Protein AF-0000000077735081 (afdb_homodimer)

Nearest PDB structures (foldseek):
  1xhd-assembly1_A  TM=9.750E-01  e=2.284E-16  Bacillus cereus ATCC 14579
  9jyw-assembly2_F  TM=9.713E-01  e=2.284E-16  Aeribacillus pallidus
  3vnp-assembly1_C  TM=9.775E-01  e=1.770E-15  Geobacillus kaustophilus HTA426
  7zw9-assembly1_A-3  TM=9.750E-01  e=2.183E-15  Burkholderia pseudomallei
  8gpm-assembly1_A  TM=9.615E-01  e=4.618E-13  Acinetobacter baumannii

InterPro domains:
  IPR001451 Hexapeptide repeat [PF00132] (91-123)
  IPR011004 Trimeric LpxA-like superfamily [SSF51161] (6-164)
  IPR047324 Gamma carbonic anhydrase-like [cd04645] (13-165)
  IPR050484 Transferase Hexapeptide/Carbonic Anhydrase [PTHR13061] (4-171)

Foldseek 3Di:
DDAWEEEPNFTEAEDPQEAEENQEYAYGQEYAEHLEYHYHLEYAYCHQHHEYYYYLEYAYHNEYHDEDNPAYEYEYYLEYEAANEYDHERYAEYLEYEAHLEYEDHHEAHYAQEYEYHNEYDDHNHYHYHQFYWYDDPIDTDDGHDPVSSVVSNVVSVVVSVVSSVCVVPPD/DDAWEEAPNFTEAEDPQEAEEHQEYAYGQEYEEALEYHYHLEYHYCHQHHEYYYYLEYAYHNEYHDEDNVAYEYEYYLEYEEANEYDHERYAEHLEYEAHLEYEDHHEAHYAQEYEYHNEYDDHNHYHYHQFYWYDDPIDTDDGHDPVSSVVSNVVSVVVSVVSSVCRVVPD

Solvent-accessible surface area (backbone atoms only — not comparable to full-atom values): 14920 Å² total; per-residue (Å²): 106,34,44,75,37,65,42,96,90,25,54,57,46,65,38,88,63,39,26,50,27,60,60,12,38,38,29,4,35,30,37,37,28,53,40,12,32,38,26,49,41,13,35,40,41,16,73,67,21,49,31,40,37,28,34,27,19,38,39,29,41,43,17,39,39,42,48,43,80,85,39,48,27,41,35,32,33,26,18,37,38,24,43,47,16,38,41,25,33,33,33,36,29,34,35,18,37,38,22,38,45,15,37,37,31,50,57,14,35,39,29,35,37,24,37,38,32,60,55,12,29,42,54,65,60,41,74,43,62,60,30,28,32,29,42,38,80,71,45,42,82,73,49,69,58,50,71,68,56,51,51,49,40,44,52,51,21,53,52,52,30,50,53,37,50,54,46,36,68,71,74,93,105,30,46,76,37,70,42,96,94,27,54,56,45,64,37,88,64,39,26,52,27,57,60,12,39,39,29,6,35,28,37,38,27,54,41,13,34,37,25,48,42,12,38,39,43,16,76,68,22,48,33,40,38,29,36,27,19,39,38,29,42,43,17,40,37,44,49,38,79,85,38,47,25,42,35,34,34,26,18,37,38,23,43,46,15,38,41,26,32,32,35,35,28,33,35,18,38,38,22,40,46,14,37,36,30,49,56,15,34,39,28,35,38,24,38,37,32,58,57,13,30,43,54,65,59,42,73,43,61,62,32,28,33,30,43,37,79,71,46,42,81,74,49,71,58,50,71,69,55,48,52,48,39,43,54,50,20,51,52,51,29,51,50,35,50,52,47,37,71,68,75,102

Structure (mmCIF, N/CA/C/O backbone):
data_AF-0000000077735081-model_v1
#
loop_
_entity.id
_entity.type
_entity.pdbx_description
1 polymer 'Gamma carbonic anhydrase family protein'
#
loop_
_atom_site.group_PDB
_atom_site.id
_atom_site.type_symbol
_atom_site.label_atom_id
_atom_site.label_alt_id
_atom_site.label_comp_id
_atom_site.label_asym_id
_atom_site.label_entity_id
_atom_site.label_seq_id
_atom_site.pdbx_PDB_ins_code
_atom_site.Cartn_x
_atom_site.Cartn_y
_atom_site.Cartn_z
_atom_site.occupancy
_atom_site.B_iso_or_equiv
_atom_site.auth_seq_id
_atom_site.auth_comp_id
_atom_site.auth_asym_id
_atom_site.auth_atom_id
_atom_site.pdbx_PDB_model_num
ATOM 1 N N . MET A 1 1 ? 21.156 -3.088 4.645 1 78.44 1 MET A N 1
ATOM 2 C CA . MET A 1 1 ? 20.656 -1.729 4.473 1 78.44 1 MET A CA 1
ATOM 3 C C . MET A 1 1 ? 19.406 -1.722 3.604 1 78.44 1 MET A C 1
ATOM 5 O O . MET A 1 1 ? 19.219 -2.598 2.754 1 78.44 1 MET A O 1
ATOM 9 N N . GLY A 1 2 ? 18.469 -0.74 3.965 1 89.62 2 GLY A N 1
ATOM 10 C CA . GLY A 1 2 ? 17.234 -0.658 3.189 1 89.62 2 GLY A CA 1
ATOM 11 C C . GLY A 1 2 ? 17.469 -0.312 1.731 1 89.62 2 GLY A C 1
ATOM 12 O O . GLY A 1 2 ? 18.562 0.15 1.365 1 89.62 2 GLY A O 1
ATOM 13 N N . LEU A 1 3 ? 16.562 -0.646 0.891 1 92.19 3 LEU A N 1
ATOM 14 C CA . LEU A 1 3 ? 16.688 -0.393 -0.541 1 92.19 3 LEU A CA 1
ATOM 15 C C . LEU A 1 3 ? 16.406 1.073 -0.858 1 92.19 3 LEU A C 1
ATOM 17 O O . LEU A 1 3 ? 15.32 1.577 -0.591 1 92.19 3 LEU A O 1
ATOM 21 N N . MET A 1 4 ? 17.422 1.794 -1.301 1 95.56 4 MET A N 1
ATOM 22 C CA . MET A 1 4 ? 17.266 3.129 -1.875 1 95.56 4 MET A CA 1
ATOM 23 C C . MET A 1 4 ? 17.375 3.08 -3.396 1 95.56 4 MET A C 1
ATOM 25 O O . MET A 1 4 ? 18.453 2.828 -3.941 1 95.56 4 MET A O 1
ATOM 29 N N . ILE A 1 5 ? 16.297 3.344 -4.109 1 95.38 5 ILE A N 1
ATOM 30 C CA . ILE A 1 5 ? 16.203 3.084 -5.543 1 95.38 5 ILE A CA 1
ATOM 31 C C . ILE A 1 5 ? 16.078 4.402 -6.301 1 95.38 5 ILE A C 1
ATOM 33 O O . ILE A 1 5 ? 15.133 5.164 -6.086 1 95.38 5 ILE A O 1
ATOM 37 N N . PRO A 1 6 ? 17.047 4.621 -7.195 1 95.44 6 PRO A N 1
ATOM 38 C CA . PRO A 1 6 ? 16.844 5.758 -8.094 1 95.44 6 PRO A CA 1
ATOM 39 C C . PRO A 1 6 ? 15.742 5.512 -9.117 1 95.44 6 PRO A C 1
ATOM 41 O O . PRO A 1 6 ? 15.516 4.367 -9.523 1 95.44 6 PRO A O 1
ATOM 44 N N . TYR A 1 7 ? 15.023 6.598 -9.492 1 95 7 TYR A N 1
ATOM 45 C CA . TYR A 1 7 ? 13.992 6.512 -10.523 1 95 7 TYR A CA 1
ATOM 46 C C . TYR A 1 7 ? 13.953 7.789 -11.359 1 95 7 TYR A C 1
ATOM 48 O O . TYR A 1 7 ? 13.797 8.883 -10.812 1 95 7 TYR A O 1
ATOM 56 N N . LYS A 1 8 ? 14.148 7.551 -12.695 1 94.06 8 LYS A N 1
ATOM 57 C CA . LYS A 1 8 ? 14.109 8.633 -13.68 1 94.06 8 LYS A CA 1
ATOM 58 C C . LYS A 1 8 ? 14.992 9.797 -13.25 1 94.06 8 LYS A C 1
ATOM 60 O O . LYS A 1 8 ? 14.562 10.953 -13.258 1 94.06 8 LYS A O 1
ATOM 65 N N . GLY A 1 9 ? 16.156 9.5 -12.836 1 94.12 9 GLY A N 1
ATOM 66 C CA . GLY A 1 9 ? 17.203 10.469 -12.562 1 94.12 9 GLY A CA 1
ATOM 67 C C . GLY A 1 9 ? 17.109 11.062 -11.172 1 94.12 9 GLY A C 1
ATOM 68 O O . GLY A 1 9 ? 17.922 11.914 -10.805 1 94.12 9 GLY A O 1
ATOM 69 N N . LYS A 1 10 ? 16.141 10.625 -10.453 1 95.94 10 LYS A N 1
ATOM 70 C CA . LYS A 1 10 ? 15.992 11.109 -9.086 1 95.94 10 LYS A CA 1
ATOM 71 C C . LYS A 1 10 ? 16.375 10.031 -8.078 1 95.94 10 LYS A C 1
ATOM 73 O O . LYS A 1 10 ? 16.062 8.859 -8.266 1 95.94 10 LYS A O 1
ATOM 78 N N . ARG A 1 11 ? 17.047 10.562 -6.992 1 96.75 11 ARG A N 1
ATOM 79 C CA . ARG A 1 11 ? 17.438 9.648 -5.922 1 96.75 11 ARG A CA 1
ATOM 80 C C . ARG A 1 11 ? 17 10.18 -4.562 1 96.75 11 ARG A C 1
ATOM 82 O O . ARG A 1 11 ? 17.062 11.391 -4.309 1 96.75 11 ARG A O 1
ATOM 89 N N . PRO A 1 12 ? 16.641 9.266 -3.656 1 98.31 12 PRO A N 1
ATOM 90 C CA . PRO A 1 12 ? 16.266 9.719 -2.316 1 98.31 12 PRO A CA 1
ATOM 91 C C . PRO A 1 12 ? 17.359 10.508 -1.622 1 98.31 12 PRO A C 1
ATOM 93 O O . PRO A 1 12 ? 18.547 10.164 -1.747 1 98.31 12 PRO A O 1
ATOM 96 N N . LYS A 1 13 ? 17 11.633 -0.994 1 98.69 13 LYS A N 1
ATOM 97 C CA . LYS A 1 13 ? 17.859 12.438 -0.146 1 98.69 13 LYS A CA 1
ATOM 98 C C . LYS A 1 13 ? 17.547 12.219 1.331 1 98.69 13 LYS A C 1
ATOM 100 O O . LYS A 1 13 ? 16.547 12.719 1.838 1 98.69 13 LYS A O 1
ATOM 105 N N . VAL A 1 14 ? 18.453 11.547 2.004 1 98.31 14 VAL A N 1
ATOM 106 C CA . VAL A 1 14 ? 18.172 11.07 3.352 1 98.31 14 VAL A CA 1
ATOM 107 C C . VAL A 1 14 ? 19.266 11.531 4.309 1 98.31 14 VAL A C 1
ATOM 109 O O . VAL A 1 14 ? 20.453 11.336 4.043 1 98.31 14 VAL A O 1
ATOM 112 N N . ASP A 1 15 ? 18.812 12.188 5.395 1 98.69 15 ASP A N 1
ATOM 113 C CA . ASP A 1 15 ? 19.797 12.562 6.406 1 98.69 15 ASP A CA 1
ATOM 114 C C . ASP A 1 15 ? 20.578 11.344 6.895 1 98.69 15 ASP A C 1
ATOM 116 O O . ASP A 1 15 ? 20 10.266 7.086 1 98.69 15 ASP A O 1
ATOM 120 N N . PRO A 1 16 ? 21.844 11.438 7.203 1 97.38 16 PRO A N 1
ATOM 121 C CA . PRO A 1 16 ? 22.672 10.305 7.617 1 97.38 16 PRO A CA 1
ATOM 122 C C . PRO A 1 16 ? 22.172 9.641 8.891 1 97.38 16 PRO A C 1
ATOM 124 O O . PRO A 1 16 ? 22.453 8.469 9.141 1 97.38 16 PRO A O 1
ATOM 127 N N . SER A 1 17 ? 21.391 10.273 9.656 1 97.94 17 SER A N 1
ATOM 128 C CA . SER A 1 17 ? 20.922 9.734 10.922 1 97.94 17 SER A CA 1
ATOM 129 C C . SER A 1 17 ? 19.734 8.797 10.719 1 97.94 17 SER A C 1
ATOM 131 O O . SER A 1 17 ? 19.344 8.07 11.633 1 97.94 17 SER A O 1
ATOM 133 N N . VAL A 1 18 ? 19.141 8.812 9.617 1 98.5 18 VAL A N 1
ATOM 134 C CA . VAL A 1 18 ? 17.891 8.102 9.375 1 98.5 18 VAL A CA 1
ATOM 135 C C . VAL A 1 18 ? 18.156 6.594 9.367 1 98.5 18 VAL A C 1
ATOM 137 O O . VAL A 1 18 ? 19.109 6.125 8.742 1 98.5 18 VAL A O 1
ATOM 140 N N . PHE A 1 19 ? 17.266 5.871 10.094 1 98.56 19 PHE A N 1
ATOM 141 C CA . PHE A 1 19 ? 17.266 4.414 10.047 1 98.56 19 PHE A CA 1
ATOM 142 C C . PHE A 1 19 ? 16.344 3.904 8.953 1 98.56 19 PHE A C 1
ATOM 144 O O . PHE A 1 19 ? 15.148 4.199 8.953 1 98.56 19 PHE A O 1
ATOM 151 N N . ILE A 1 20 ? 16.906 3.24 8.008 1 98.31 20 ILE A N 1
ATOM 152 C CA . ILE A 1 20 ? 16.141 2.521 6.996 1 98.31 20 ILE A CA 1
ATOM 153 C C . ILE A 1 20 ? 16.359 1.02 7.145 1 98.31 20 ILE A C 1
ATOM 155 O O . ILE A 1 20 ? 17.453 0.518 6.863 1 98.31 20 ILE A O 1
ATOM 159 N N . ALA A 1 21 ? 15.359 0.333 7.504 1 97.88 21 ALA A N 1
ATOM 160 C CA . ALA A 1 21 ? 15.461 -1.089 7.824 1 97.88 21 ALA A CA 1
ATOM 161 C C . ALA A 1 21 ? 15.805 -1.905 6.578 1 97.88 21 ALA A C 1
ATOM 163 O O . ALA A 1 21 ? 15.469 -1.508 5.457 1 97.88 21 ALA A O 1
ATOM 164 N N . PRO A 1 22 ? 16.391 -3.068 6.715 1 95.31 22 PRO A N 1
ATOM 165 C CA . PRO A 1 22 ? 16.906 -3.867 5.598 1 95.31 22 PRO A CA 1
ATOM 166 C C . PRO A 1 22 ? 15.82 -4.223 4.582 1 95.31 22 PRO A C 1
ATOM 168 O O . PRO A 1 22 ? 16.109 -4.383 3.395 1 95.31 22 PRO A O 1
ATOM 171 N N . THR A 1 23 ? 14.578 -4.387 4.918 1 95.69 23 THR A N 1
ATOM 172 C CA . THR A 1 23 ? 13.539 -4.82 3.986 1 95.69 23 THR A CA 1
ATOM 173 C C . THR A 1 23 ? 12.672 -3.641 3.555 1 95.69 23 THR A C 1
ATOM 175 O O . THR A 1 23 ? 11.672 -3.82 2.859 1 95.69 23 THR A O 1
ATOM 178 N N . ALA A 1 24 ? 13.062 -2.447 3.949 1 98.12 24 ALA A N 1
ATOM 179 C CA . ALA A 1 24 ? 12.336 -1.251 3.531 1 98.12 24 ALA A CA 1
ATOM 180 C C . ALA A 1 24 ? 12.781 -0.796 2.145 1 98.12 24 ALA A C 1
ATOM 182 O O . ALA A 1 24 ? 13.883 -1.123 1.701 1 98.12 24 ALA A O 1
ATOM 183 N N . CYS A 1 25 ? 11.883 -0.093 1.488 1 98 25 CYS A N 1
ATOM 184 C CA . CYS A 1 25 ? 12.18 0.451 0.167 1 98 25 CYS A CA 1
ATOM 185 C C . CYS A 1 25 ? 11.828 1.934 0.098 1 98 25 CYS A C 1
ATOM 187 O O . CYS A 1 25 ? 10.719 2.332 0.456 1 98 25 CYS A O 1
ATOM 189 N N . VAL A 1 26 ? 12.781 2.766 -0.311 1 98.62 26 VAL A N 1
ATOM 190 C CA . VAL A 1 26 ? 12.602 4.184 -0.599 1 98.62 26 VAL A CA 1
ATOM 191 C C . VAL A 1 26 ? 13.031 4.48 -2.033 1 98.62 26 VAL A C 1
ATOM 193 O O . VAL A 1 26 ? 14.188 4.258 -2.398 1 98.62 26 VAL A O 1
ATOM 196 N N . ALA A 1 27 ? 12.078 4.984 -2.848 1 98.06 27 ALA A N 1
ATOM 197 C CA . ALA A 1 27 ? 12.383 5.09 -4.273 1 98.06 27 ALA A CA 1
ATOM 198 C C . ALA A 1 27 ? 12.078 6.492 -4.793 1 98.06 27 ALA A C 1
ATOM 200 O O . ALA A 1 27 ? 11.047 7.078 -4.461 1 98.06 27 ALA A O 1
ATOM 201 N N . GLY A 1 28 ? 12.953 6.988 -5.668 1 97.44 28 GLY A N 1
ATOM 202 C CA . GLY A 1 28 ? 12.688 8.195 -6.438 1 97.44 28 GLY A CA 1
ATOM 203 C C . GLY A 1 28 ? 12.922 9.469 -5.652 1 97.44 28 GLY A C 1
ATOM 204 O O . GLY A 1 28 ? 13.922 9.594 -4.945 1 97.44 28 GLY A O 1
ATOM 205 N N . ASN A 1 29 ? 12 10.477 -5.82 1 98.56 29 ASN A N 1
ATOM 206 C CA . ASN A 1 29 ? 12.141 11.82 -5.273 1 98.56 29 ASN A CA 1
ATOM 207 C C . ASN A 1 29 ? 11.586 11.906 -3.854 1 98.56 29 ASN A C 1
ATOM 209 O O . ASN A 1 29 ? 10.492 12.43 -3.643 1 98.56 29 ASN A O 1
ATOM 213 N N . VAL A 1 30 ? 12.391 11.398 -2.914 1 98.88 30 VAL A N 1
ATOM 214 C CA . VAL A 1 30 ? 12 11.359 -1.509 1 98.88 30 VAL A CA 1
ATOM 215 C C . VAL A 1 30 ? 13.062 12.055 -0.659 1 98.88 30 VAL A C 1
ATOM 217 O O . VAL A 1 30 ? 14.258 11.789 -0.805 1 98.88 30 VAL A O 1
ATOM 220 N N . THR A 1 31 ? 12.68 12.992 0.176 1 98.94 31 THR A N 1
ATOM 221 C CA . THR A 1 31 ? 13.555 13.641 1.143 1 98.94 31 THR A CA 1
ATOM 222 C C . THR A 1 31 ? 13.141 13.297 2.57 1 98.94 31 THR A C 1
ATOM 224 O O . THR A 1 31 ? 11.969 13.438 2.93 1 98.94 31 THR A O 1
ATOM 227 N N . ILE A 1 32 ? 14.094 12.836 3.396 1 98.88 32 ILE A N 1
ATOM 228 C CA . ILE A 1 32 ? 13.789 12.422 4.762 1 98.88 32 ILE A CA 1
ATOM 229 C C . ILE A 1 32 ? 14.711 13.156 5.738 1 98.88 32 ILE A C 1
ATOM 231 O O . ILE A 1 32 ? 15.938 13.102 5.613 1 98.88 32 ILE A O 1
ATOM 235 N N . GLY A 1 33 ? 14.094 13.758 6.75 1 98.88 33 GLY A N 1
ATOM 236 C CA . GLY A 1 33 ? 14.812 14.602 7.688 1 98.88 33 GLY A CA 1
ATOM 237 C C . GLY A 1 33 ? 15.477 13.82 8.805 1 98.88 33 GLY A C 1
ATOM 238 O O . GLY A 1 33 ? 15.273 12.609 8.93 1 98.88 33 GLY A O 1
ATOM 239 N N . ARG A 1 34 ? 16.156 14.523 9.656 1 98.75 34 ARG A N 1
ATOM 240 C CA . ARG A 1 34 ? 17.016 14.016 10.719 1 98.75 34 ARG A CA 1
ATOM 241 C C . ARG A 1 34 ? 16.234 13.148 11.695 1 98.75 34 ARG A C 1
ATOM 243 O O . ARG A 1 34 ? 15.109 13.492 12.07 1 98.75 34 ARG A O 1
ATOM 250 N N . ASP A 1 35 ? 16.734 11.953 12.047 1 98.69 35 ASP A N 1
ATOM 251 C CA . ASP A 1 35 ? 16.281 11.07 13.117 1 98.69 35 ASP A CA 1
ATOM 252 C C . ASP A 1 35 ? 14.93 10.438 12.781 1 98.69 35 ASP A C 1
ATOM 254 O O . ASP A 1 35 ? 14.25 9.898 13.656 1 98.69 35 ASP A O 1
ATOM 258 N N . SER A 1 36 ? 14.523 10.578 11.578 1 98.88 36 SER A N 1
ATOM 259 C CA . SER A 1 36 ? 13.375 9.82 11.102 1 98.88 36 SER A CA 1
ATOM 260 C C . SER A 1 36 ? 13.742 8.367 10.828 1 98.88 36 SER A C 1
ATOM 262 O O . SER A 1 36 ? 14.914 7.988 10.938 1 98.88 36 SER A O 1
ATOM 264 N N . SER A 1 37 ? 12.711 7.555 10.547 1 98.88 37 SER A N 1
ATOM 265 C CA . SER A 1 37 ? 13 6.133 10.375 1 98.88 37 SER A CA 1
ATOM 266 C C . SER A 1 37 ? 11.969 5.469 9.469 1 98.88 37 SER A C 1
ATOM 268 O O . SER A 1 37 ? 10.789 5.824 9.5 1 98.88 37 SER A O 1
ATOM 270 N N . ILE A 1 38 ? 12.422 4.586 8.625 1 98.88 38 ILE A N 1
ATOM 271 C CA . ILE A 1 38 ? 11.625 3.73 7.75 1 98.88 38 ILE A CA 1
ATOM 272 C C . ILE A 1 38 ? 11.82 2.268 8.141 1 98.88 38 ILE A C 1
ATOM 274 O O . ILE A 1 38 ? 12.906 1.71 7.945 1 98.88 38 ILE A O 1
ATOM 278 N N . TRP A 1 39 ? 10.82 1.58 8.602 1 98.69 39 TRP A N 1
ATOM 279 C CA . TRP A 1 39 ? 10.984 0.297 9.273 1 98.69 39 TRP A CA 1
ATOM 280 C C . TRP A 1 39 ? 10.711 -0.859 8.32 1 98.69 39 TRP A C 1
ATOM 282 O O . TRP A 1 39 ? 10.523 -0.649 7.117 1 98.69 39 TRP A O 1
ATOM 292 N N . PHE A 1 40 ? 10.68 -2.051 8.852 1 98.25 40 PHE A N 1
ATOM 293 C CA . PHE A 1 40 ? 10.766 -3.277 8.07 1 98.25 40 PHE A CA 1
ATOM 294 C C . PHE A 1 40 ? 9.555 -3.412 7.148 1 98.25 40 PHE A C 1
ATOM 296 O O . PHE A 1 40 ? 8.414 -3.293 7.594 1 98.25 40 PHE A O 1
ATOM 303 N N . GLY A 1 41 ? 9.844 -3.609 5.844 1 98.38 41 GLY A N 1
ATOM 304 C CA . GLY A 1 41 ? 8.805 -3.84 4.855 1 98.38 41 GLY A CA 1
ATOM 305 C C . GLY A 1 41 ? 8.117 -2.564 4.406 1 98.38 41 GLY A C 1
ATOM 306 O O . GLY A 1 41 ? 7.301 -2.586 3.482 1 98.38 41 GLY A O 1
ATOM 307 N N . ALA A 1 42 ? 8.406 -1.431 5.059 1 98.88 42 ALA A N 1
ATOM 308 C CA . ALA A 1 42 ? 7.789 -0.174 4.645 1 98.88 42 ALA A CA 1
ATOM 309 C C . ALA A 1 42 ? 8.258 0.236 3.252 1 98.88 42 ALA A C 1
ATOM 311 O O . ALA A 1 42 ? 9.406 0.003 2.885 1 98.88 42 ALA A O 1
ATOM 312 N N . VAL A 1 43 ? 7.289 0.823 2.479 1 98.88 43 VAL A N 1
ATOM 313 C CA . VAL A 1 43 ? 7.574 1.25 1.113 1 98.88 43 VAL A CA 1
ATOM 314 C C . VAL A 1 43 ? 7.207 2.723 0.944 1 98.88 43 VAL A C 1
ATOM 316 O O . VAL A 1 43 ? 6.07 3.119 1.22 1 98.88 43 VAL A O 1
ATOM 319 N N . VAL A 1 44 ? 8.164 3.564 0.559 1 98.88 44 VAL A N 1
ATOM 320 C CA . VAL A 1 44 ? 7.973 4.977 0.255 1 98.88 44 VAL A CA 1
ATOM 321 C C . VAL A 1 44 ? 8.391 5.258 -1.186 1 98.88 44 VAL A C 1
ATOM 323 O O . VAL A 1 44 ? 9.586 5.25 -1.504 1 98.88 44 VAL A O 1
ATOM 326 N N . ARG A 1 45 ? 7.395 5.523 -2.051 1 98.38 45 ARG A N 1
ATOM 327 C CA . ARG A 1 45 ? 7.715 5.68 -3.465 1 98.38 45 ARG A CA 1
ATOM 328 C C . ARG A 1 45 ? 7.328 7.07 -3.963 1 98.38 45 ARG A C 1
ATOM 330 O O . ARG A 1 45 ? 6.156 7.332 -4.238 1 98.38 45 ARG A O 1
ATOM 337 N N . GLY A 1 46 ? 8.266 7.973 -4.078 1 98 46 GLY A N 1
ATOM 338 C CA . GLY A 1 46 ? 8.117 9.273 -4.715 1 98 46 GLY A CA 1
ATOM 339 C C . GLY A 1 46 ? 8.469 9.25 -6.191 1 98 46 GLY A C 1
ATOM 340 O O . GLY A 1 46 ? 9.273 10.062 -6.652 1 98 46 GLY A O 1
ATOM 341 N N . ASP A 1 47 ? 7.82 8.406 -6.969 1 94.56 47 ASP A N 1
ATOM 342 C CA . ASP A 1 47 ? 8.211 8.164 -8.352 1 94.56 47 ASP A CA 1
ATOM 343 C C . ASP A 1 47 ? 7.402 9.039 -9.312 1 94.56 47 ASP A C 1
ATOM 345 O O . ASP A 1 47 ? 7.793 9.227 -10.461 1 94.56 47 ASP A O 1
ATOM 349 N N . PHE A 1 48 ? 6.238 9.57 -8.867 1 96.31 48 PHE A N 1
ATOM 350 C CA . PHE A 1 48 ? 5.453 10.461 -9.719 1 96.31 48 PHE A CA 1
ATOM 351 C C . PHE A 1 48 ? 5.609 11.906 -9.273 1 96.31 48 PHE A C 1
ATOM 353 O O . PHE A 1 48 ? 5.727 12.805 -10.109 1 96.31 48 PHE A O 1
ATOM 360 N N . GLN A 1 49 ? 5.539 12.172 -8.055 1 97.88 49 GLN A N 1
ATOM 361 C CA . GLN A 1 49 ? 5.676 13.469 -7.395 1 97.88 49 GLN A CA 1
ATOM 362 C C . GLN A 1 49 ? 6.562 13.359 -6.156 1 97.88 49 GLN A C 1
ATOM 364 O O . GLN A 1 49 ? 6.758 12.273 -5.617 1 97.88 49 GLN A O 1
ATOM 369 N N . PRO A 1 50 ? 7.18 14.5 -5.715 1 98.62 50 PRO A N 1
ATOM 370 C CA . PRO A 1 50 ? 8.086 14.438 -4.562 1 98.62 50 PRO A CA 1
ATOM 371 C C . PRO A 1 50 ? 7.355 14.117 -3.258 1 98.62 50 PRO A C 1
ATOM 373 O O . PRO A 1 50 ? 6.199 14.508 -3.08 1 98.62 50 PRO A O 1
ATOM 376 N N . ILE A 1 51 ? 7.996 13.406 -2.354 1 98.88 51 ILE A N 1
ATOM 377 C CA . ILE A 1 51 ? 7.574 13.172 -0.976 1 98.88 51 ILE A CA 1
ATOM 378 C C . ILE A 1 51 ? 8.586 13.789 -0.015 1 98.88 51 ILE A C 1
ATOM 380 O O . ILE A 1 51 ? 9.789 13.516 -0.107 1 98.88 51 ILE A O 1
ATOM 384 N N . GLN A 1 52 ? 8.164 14.641 0.873 1 98.94 52 GLN A N 1
ATOM 385 C CA . GLN A 1 52 ? 8.984 15.227 1.924 1 98.94 52 GLN A CA 1
ATOM 386 C C . GLN A 1 52 ? 8.57 14.711 3.301 1 98.94 52 GLN A C 1
ATOM 388 O O . GLN A 1 52 ? 7.398 14.805 3.672 1 98.94 52 GLN A O 1
ATOM 393 N N . ILE A 1 53 ? 9.5 14.18 4.059 1 98.94 53 ILE A N 1
ATOM 394 C CA . ILE A 1 53 ? 9.281 13.711 5.418 1 98.94 53 ILE A CA 1
ATOM 395 C C . ILE A 1 53 ? 10.156 14.5 6.387 1 98.94 53 ILE A C 1
ATOM 397 O O . ILE A 1 53 ? 11.375 14.57 6.215 1 98.94 53 ILE A O 1
ATOM 401 N N . GLY A 1 54 ? 9.594 15.062 7.41 1 98.94 54 GLY A N 1
ATOM 402 C CA . GLY A 1 54 ? 10.305 15.906 8.359 1 98.94 54 GLY A CA 1
ATOM 403 C C . GLY A 1 54 ? 11.219 15.125 9.281 1 98.94 54 GLY A C 1
ATOM 404 O O . GLY A 1 54 ? 11.688 14.047 8.922 1 98.94 54 GLY A O 1
ATOM 405 N N . ARG A 1 55 ? 11.523 15.75 10.492 1 98.88 55 ARG A N 1
ATOM 406 C CA . ARG A 1 55 ? 12.43 15.156 11.469 1 98.88 55 ARG A CA 1
ATOM 407 C C . ARG A 1 55 ? 11.672 14.289 12.469 1 98.88 55 ARG A C 1
ATOM 409 O O . ARG A 1 55 ? 10.5 14.547 12.758 1 98.88 55 ARG A O 1
ATOM 416 N N . CYS A 1 56 ? 12.297 13.266 12.938 1 98.81 56 CYS A N 1
ATOM 417 C CA . CYS A 1 56 ? 11.789 12.422 14.016 1 98.81 56 CYS A CA 1
ATOM 418 C C . CYS A 1 56 ? 10.438 11.82 13.648 1 98.81 56 CYS A C 1
ATOM 420 O O . CYS A 1 56 ? 9.57 11.656 14.5 1 98.81 56 CYS A O 1
ATOM 422 N N . THR A 1 57 ? 10.227 11.672 12.398 1 98.94 57 THR A N 1
ATOM 423 C CA . THR A 1 57 ? 9.031 11 11.898 1 98.94 57 THR A CA 1
ATOM 424 C C . THR A 1 57 ? 9.297 9.516 11.68 1 98.94 57 THR A C 1
ATOM 426 O O . THR A 1 57 ? 10.352 9.141 11.164 1 98.94 57 THR A O 1
ATOM 429 N N . ASN A 1 58 ? 8.352 8.727 12.125 1 98.88 58 ASN A N 1
ATOM 430 C CA . ASN A 1 58 ? 8.484 7.273 12.125 1 98.88 58 ASN A CA 1
ATOM 431 C C . ASN A 1 58 ? 7.484 6.617 11.18 1 98.88 58 ASN A C 1
ATOM 433 O O . ASN A 1 58 ? 6.273 6.816 11.312 1 98.88 58 ASN A O 1
ATOM 437 N N . VAL A 1 59 ? 7.969 5.891 10.172 1 98.94 59 VAL A N 1
ATOM 438 C CA . VAL A 1 59 ? 7.141 5.074 9.297 1 98.94 59 VAL A CA 1
ATOM 439 C C . VAL A 1 59 ? 7.27 3.602 9.68 1 98.94 59 VAL A C 1
ATOM 441 O O . VAL A 1 59 ? 8.297 2.973 9.406 1 98.94 59 VAL A O 1
ATOM 444 N N . GLN A 1 60 ? 6.258 3.002 10.234 1 98.88 60 GLN A N 1
ATOM 445 C CA . GLN A 1 60 ? 6.352 1.7 10.883 1 98.88 60 GLN A CA 1
ATOM 446 C C . GLN A 1 60 ? 6.199 0.566 9.875 1 98.88 60 GLN A C 1
ATOM 448 O O . GLN A 1 60 ? 5.996 0.811 8.688 1 98.88 60 GLN A O 1
ATOM 453 N N . ASP A 1 61 ? 6.246 -0.654 10.359 1 98.81 61 ASP A N 1
ATOM 454 C CA . ASP A 1 61 ? 6.406 -1.869 9.57 1 98.81 61 ASP A CA 1
ATOM 455 C C . ASP A 1 61 ? 5.273 -2.014 8.555 1 98.81 61 ASP A C 1
ATOM 457 O O . ASP A 1 61 ? 4.098 -1.863 8.898 1 98.81 61 ASP A O 1
ATOM 461 N N . ASN A 1 62 ? 5.633 -2.238 7.27 1 98.81 62 ASN A N 1
ATOM 462 C CA . ASN A 1 62 ? 4.742 -2.6 6.168 1 98.81 62 ASN A CA 1
ATOM 463 C C . ASN A 1 62 ? 3.797 -1.457 5.816 1 98.81 62 ASN A C 1
ATOM 465 O O . ASN A 1 62 ? 2.777 -1.671 5.156 1 98.81 62 ASN A O 1
ATOM 469 N N . ALA A 1 63 ? 4.039 -0.26 6.355 1 98.94 63 ALA A N 1
ATOM 470 C CA . ALA A 1 63 ? 3.309 0.906 5.863 1 98.94 63 ALA A CA 1
ATOM 471 C C . ALA A 1 63 ? 3.688 1.22 4.418 1 98.94 63 ALA A C 1
ATOM 473 O O . ALA A 1 63 ? 4.812 0.954 3.992 1 98.94 63 ALA A O 1
ATOM 474 N N . THR A 1 64 ? 2.725 1.724 3.639 1 98.94 64 THR A N 1
ATOM 475 C CA . THR A 1 64 ? 2.943 2.102 2.248 1 98.94 64 THR A CA 1
ATOM 476 C C . THR A 1 64 ? 2.615 3.576 2.029 1 98.94 64 THR A C 1
ATOM 478 O O . THR A 1 64 ? 1.51 4.023 2.34 1 98.94 64 THR A O 1
ATOM 481 N N . ILE A 1 65 ? 3.578 4.355 1.548 1 98.94 65 ILE A N 1
ATOM 482 C CA . ILE A 1 65 ? 3.418 5.77 1.229 1 98.94 65 ILE A CA 1
ATOM 483 C C . ILE A 1 65 ? 3.654 5.992 -0.263 1 98.94 65 ILE A C 1
ATOM 485 O O . ILE A 1 65 ? 4.734 5.688 -0.779 1 98.94 65 ILE A O 1
ATOM 489 N N . HIS A 1 66 ? 2.691 6.473 -0.918 1 98.56 66 HIS A N 1
ATOM 490 C CA . HIS A 1 66 ? 2.773 6.727 -2.352 1 98.56 66 HIS A CA 1
ATOM 491 C C . HIS A 1 66 ? 2.033 8.008 -2.727 1 98.56 66 HIS A C 1
ATOM 493 O O . HIS A 1 66 ? 1.214 8.508 -1.95 1 98.56 66 HIS A O 1
ATOM 499 N N . VAL A 1 67 ? 2.299 8.617 -3.891 1 98 67 VAL A N 1
ATOM 500 C CA . VAL A 1 67 ? 1.785 9.93 -4.273 1 98 67 VAL A CA 1
ATOM 501 C C . VAL A 1 67 ? 0.87 9.789 -5.488 1 98 67 VAL A C 1
ATOM 503 O O . VAL A 1 67 ? 0.978 8.828 -6.25 1 98 67 VAL A O 1
ATOM 506 N N . MET A 1 68 ? 0.016 10.773 -5.598 1 95.69 68 MET A N 1
ATOM 507 C CA . MET A 1 68 ? -0.765 10.945 -6.82 1 95.69 68 MET A CA 1
ATOM 508 C C . MET A 1 68 ? 0.124 11.406 -7.973 1 95.69 68 MET A C 1
ATOM 510 O O . MET A 1 68 ? 1.241 11.875 -7.754 1 95.69 68 MET A O 1
ATOM 514 N N . GLY A 1 69 ? -0.448 11.32 -9.156 1 95.62 69 GLY A N 1
ATOM 515 C CA . GLY A 1 69 ? 0.308 11.703 -10.336 1 95.62 69 GLY A CA 1
ATOM 516 C C . GLY A 1 69 ? 0.567 13.195 -10.43 1 95.62 69 GLY A C 1
ATOM 517 O O . GLY A 1 69 ? 1.487 13.633 -11.125 1 95.62 69 GLY A O 1
ATOM 518 N N . ASP A 1 70 ? -0.202 13.922 -9.711 1 97.31 70 ASP A N 1
ATOM 519 C CA . ASP A 1 70 ? -0.181 15.359 -9.969 1 97.31 70 ASP A CA 1
ATOM 520 C C . ASP A 1 70 ? -0.062 16.141 -8.664 1 97.31 70 ASP A C 1
ATOM 522 O O . ASP A 1 70 ? -0.274 17.359 -8.641 1 97.31 70 ASP A O 1
ATOM 526 N N . CYS A 1 71 ? 0.162 15.484 -7.625 1 97.88 71 CYS A N 1
ATOM 527 C CA . CYS A 1 71 ? 0.17 16.156 -6.332 1 97.88 71 CYS A CA 1
ATOM 528 C C . CYS A 1 71 ? 1.269 15.609 -5.434 1 97.88 71 CYS A C 1
ATOM 530 O O . CYS A 1 71 ? 1.307 14.406 -5.16 1 97.88 71 CYS A O 1
ATOM 532 N N . PRO A 1 72 ? 2.174 16.516 -4.906 1 98.56 72 PRO A N 1
ATOM 533 C CA . PRO A 1 72 ? 3.209 16.078 -3.969 1 98.56 72 PRO A CA 1
ATOM 534 C C . PRO A 1 72 ? 2.65 15.734 -2.586 1 98.56 72 PRO A C 1
ATOM 536 O O . PRO A 1 72 ? 1.487 16.031 -2.299 1 98.56 72 PRO A O 1
ATOM 539 N N . LEU A 1 73 ? 3.424 15.047 -1.721 1 98.88 73 LEU A N 1
ATOM 540 C CA . LEU A 1 73 ? 3.064 14.727 -0.344 1 98.88 73 LEU A CA 1
ATOM 541 C C . LEU A 1 73 ? 4.078 15.305 0.635 1 98.88 73 LEU A C 1
ATOM 543 O O . LEU A 1 73 ? 5.285 15.109 0.478 1 98.88 73 LEU A O 1
ATOM 547 N N . SER A 1 74 ? 3.602 16.078 1.592 1 98.94 74 SER A N 1
ATOM 548 C CA . SER A 1 74 ? 4.43 16.594 2.678 1 98.94 74 SER A CA 1
ATOM 549 C C . SER A 1 74 ? 3.988 16.031 4.023 1 98.94 74 SER A C 1
ATOM 551 O O . SER A 1 74 ? 2.834 16.188 4.426 1 98.94 74 SER A O 1
ATOM 553 N N . ILE A 1 75 ? 4.875 15.359 4.707 1 98.94 75 ILE A N 1
ATOM 554 C CA . ILE A 1 75 ? 4.664 14.852 6.059 1 98.94 75 ILE A CA 1
ATOM 555 C C . ILE A 1 75 ? 5.539 15.617 7.043 1 98.94 75 ILE A C 1
ATOM 557 O O . ILE A 1 75 ? 6.754 15.711 6.859 1 98.94 75 ILE A O 1
ATOM 561 N N . GLY A 1 76 ? 4.977 16.156 8.07 1 98.94 76 GLY A N 1
ATOM 562 C CA . GLY A 1 76 ? 5.688 16.984 9.023 1 98.94 76 GLY A CA 1
ATOM 563 C C . GLY A 1 76 ? 6.641 16.219 9.906 1 98.94 76 GLY A C 1
ATOM 564 O O . GLY A 1 76 ? 7.031 15.094 9.578 1 98.94 76 GLY A O 1
ATOM 565 N N . SER A 1 77 ? 7.098 16.859 11.031 1 98.94 77 SER A N 1
ATOM 566 C CA . SER A 1 77 ? 8 16.281 12.016 1 98.94 77 SER A CA 1
ATOM 567 C C . SER A 1 77 ? 7.23 15.625 13.164 1 98.94 77 SER A C 1
ATOM 569 O O . SER A 1 77 ? 6.082 15.984 13.422 1 98.94 77 SER A O 1
ATOM 571 N N . HIS A 1 78 ? 7.824 14.617 13.75 1 98.94 78 HIS A N 1
ATOM 572 C CA . HIS A 1 78 ? 7.254 13.945 14.906 1 98.94 78 HIS A CA 1
ATOM 573 C C . HIS A 1 78 ? 5.934 13.266 14.562 1 98.94 78 HIS A C 1
ATOM 575 O O . HIS A 1 78 ? 4.988 13.297 15.352 1 98.94 78 HIS A O 1
ATOM 581 N N . VAL A 1 79 ? 5.859 12.812 13.398 1 98.94 79 VAL A N 1
ATOM 582 C CA . VAL A 1 79 ? 4.695 12.047 12.969 1 98.94 79 VAL A CA 1
ATOM 583 C C . VAL A 1 79 ? 4.949 10.555 13.172 1 98.94 79 VAL A C 1
ATOM 585 O O . VAL A 1 79 ? 6.078 10.086 13 1 98.94 79 VAL A O 1
ATOM 588 N N . ILE A 1 80 ? 3.936 9.805 13.508 1 98.94 80 ILE A N 1
ATOM 589 C CA . ILE A 1 80 ? 3.984 8.344 13.586 1 98.94 80 ILE A CA 1
ATOM 590 C C . ILE A 1 80 ? 2.994 7.742 12.594 1 98.94 80 ILE A C 1
ATOM 592 O O . ILE A 1 80 ? 1.783 7.934 12.719 1 98.94 80 ILE A O 1
ATOM 596 N N . ILE A 1 81 ? 3.502 7.133 11.633 1 98.94 81 ILE A N 1
ATOM 597 C CA . ILE A 1 81 ? 2.686 6.371 10.695 1 98.94 81 ILE A CA 1
ATOM 598 C C . ILE A 1 81 ? 2.627 4.91 11.133 1 98.94 81 ILE A C 1
ATOM 600 O O . ILE A 1 81 ? 3.613 4.18 11.008 1 98.94 81 ILE A O 1
ATOM 604 N N . GLY A 1 82 ? 1.519 4.438 11.523 1 98.88 82 GLY A N 1
ATOM 605 C CA . GLY A 1 82 ? 1.365 3.143 12.172 1 98.88 82 GLY A CA 1
ATOM 606 C C . GLY A 1 82 ? 1.584 1.977 11.227 1 98.88 82 GLY A C 1
ATOM 607 O O . GLY A 1 82 ? 1.604 2.154 10.008 1 98.88 82 GLY A O 1
ATOM 608 N N . HIS A 1 83 ? 1.741 0.731 11.852 1 98.88 83 HIS A N 1
ATOM 609 C CA . HIS A 1 83 ? 1.957 -0.498 11.094 1 98.88 83 HIS A CA 1
ATOM 610 C C . HIS A 1 83 ? 0.875 -0.691 10.039 1 98.88 83 HIS A C 1
ATOM 612 O O . HIS A 1 83 ? -0.309 -0.475 10.312 1 98.88 83 HIS A O 1
ATOM 618 N N . ASN A 1 84 ? 1.303 -0.938 8.766 1 98.88 84 ASN A N 1
ATOM 619 C CA . ASN A 1 84 ? 0.409 -1.333 7.684 1 98.88 84 ASN A CA 1
ATOM 620 C C . ASN A 1 84 ? -0.5 -0.182 7.262 1 98.88 84 ASN A C 1
ATOM 622 O O . ASN A 1 84 ? -1.467 -0.388 6.523 1 98.88 84 ASN A O 1
ATOM 626 N N . ALA A 1 85 ? -0.282 1.032 7.77 1 98.94 85 ALA A N 1
ATOM 627 C CA . ALA A 1 85 ? -1.051 2.168 7.27 1 98.94 85 ALA A CA 1
ATOM 628 C C . ALA A 1 85 ? -0.75 2.428 5.797 1 98.94 85 ALA A C 1
ATOM 630 O O . ALA A 1 85 ? 0.331 2.092 5.309 1 98.94 85 ALA A O 1
ATOM 631 N N . ILE A 1 86 ? -1.748 2.967 5.047 1 98.94 86 ILE A N 1
ATOM 632 C CA . ILE A 1 86 ? -1.615 3.299 3.631 1 98.94 86 ILE A CA 1
ATOM 633 C C . ILE A 1 86 ? -1.854 4.793 3.426 1 98.94 86 ILE A C 1
ATOM 635 O O . ILE A 1 86 ? -2.932 5.305 3.738 1 98.94 86 ILE A O 1
ATOM 639 N N . ILE A 1 87 ? -0.848 5.496 2.822 1 98.94 87 ILE A N 1
ATOM 640 C CA . ILE A 1 87 ? -0.892 6.949 2.729 1 98.94 87 ILE A CA 1
ATOM 641 C C . ILE A 1 87 ? -0.855 7.375 1.263 1 98.94 87 ILE A C 1
ATOM 643 O O . ILE A 1 87 ? 0.13 7.129 0.563 1 98.94 87 ILE A O 1
ATOM 647 N N . HIS A 1 88 ? -1.861 7.992 0.8 1 98.56 88 HIS A N 1
ATOM 648 C CA . HIS A 1 88 ? -1.942 8.68 -0.482 1 98.56 88 HIS A CA 1
ATOM 649 C C . HIS A 1 88 ? -2.4 10.125 -0.302 1 98.56 88 HIS A C 1
ATOM 651 O O . HIS A 1 88 ? -3.281 10.594 -1.025 1 98.56 88 HIS A O 1
ATOM 657 N N . SER A 1 89 ? -1.845 10.891 0.579 1 98.62 89 SER A N 1
ATOM 658 C CA . SER A 1 89 ? -2.297 12.203 1.034 1 98.62 89 SER A CA 1
ATOM 659 C C . SER A 1 89 ? -1.549 13.328 0.323 1 98.62 89 SER A C 1
ATOM 661 O O . SER A 1 89 ? -0.602 13.07 -0.424 1 98.62 89 SER A O 1
ATOM 663 N N . ARG A 1 90 ? -2.094 14.555 0.525 1 98.75 90 ARG A N 1
ATOM 664 C CA . ARG A 1 90 ? -1.386 15.773 0.136 1 98.75 90 ARG A CA 1
ATOM 665 C C . ARG A 1 90 ? -0.476 16.266 1.259 1 98.75 90 ARG A C 1
ATOM 667 O O . ARG A 1 90 ? 0.687 16.594 1.022 1 98.75 90 ARG A O 1
ATOM 674 N N . THR A 1 91 ? -1.05 16.344 2.479 1 98.94 91 THR A N 1
ATOM 675 C CA . THR A 1 91 ? -0.27 16.812 3.619 1 98.94 91 THR A CA 1
ATOM 676 C C . THR A 1 91 ? -0.665 16.062 4.887 1 98.94 91 THR A C 1
ATOM 678 O O . THR A 1 91 ? -1.834 15.719 5.074 1 98.94 91 THR A O 1
ATOM 681 N N . ILE A 1 92 ? 0.254 15.781 5.746 1 98.94 92 ILE A N 1
ATOM 682 C CA . ILE A 1 92 ? 0.084 15.352 7.129 1 98.94 92 ILE A CA 1
ATOM 683 C C . ILE A 1 92 ? 0.883 16.266 8.055 1 98.94 92 ILE A C 1
ATOM 685 O O . ILE A 1 92 ? 2.109 16.344 7.949 1 98.94 92 ILE A O 1
ATOM 689 N N . GLY A 1 93 ? 0.232 16.906 8.953 1 98.94 93 GLY A N 1
ATOM 690 C CA . GLY A 1 93 ? 0.866 17.875 9.828 1 98.94 93 GLY A CA 1
ATOM 691 C C . GLY A 1 93 ? 1.735 17.234 10.898 1 98.94 93 GLY A C 1
ATOM 692 O O . GLY A 1 93 ? 1.642 16.031 11.133 1 98.94 93 GLY A O 1
ATOM 693 N N . SER A 1 94 ? 2.525 18.109 11.594 1 98.94 94 SER A N 1
ATOM 694 C CA . SER A 1 94 ? 3.477 17.656 12.602 1 98.94 94 SER A CA 1
ATOM 695 C C . SER A 1 94 ? 2.758 17.141 13.852 1 98.94 94 SER A C 1
ATOM 697 O O . SER A 1 94 ? 1.603 17.5 14.094 1 98.94 94 SER A O 1
ATOM 699 N N . ASN A 1 95 ? 3.418 16.25 14.547 1 98.94 95 ASN A N 1
ATOM 700 C CA . ASN A 1 95 ? 2.951 15.75 15.836 1 98.94 95 ASN A CA 1
ATOM 701 C C . ASN A 1 95 ? 1.622 15.008 15.695 1 98.94 95 ASN A C 1
ATOM 703 O O . ASN A 1 95 ? 0.725 15.188 16.531 1 98.94 95 ASN A O 1
ATOM 707 N N . THR A 1 96 ? 1.49 14.352 14.633 1 98.94 96 THR A N 1
ATOM 708 C CA . THR A 1 96 ? 0.264 13.633 14.297 1 98.94 96 THR A CA 1
ATOM 709 C C . THR A 1 96 ? 0.506 12.125 14.281 1 98.94 96 THR A C 1
ATOM 711 O O . THR A 1 96 ? 1.556 11.664 13.82 1 98.94 96 THR A O 1
ATOM 714 N N . LEU A 1 97 ? -0.441 11.344 14.797 1 98.94 97 LEU A N 1
ATOM 715 C CA . LEU A 1 97 ? -0.395 9.891 14.789 1 98.94 97 LEU A CA 1
ATOM 716 C C . LEU A 1 97 ? -1.431 9.312 13.828 1 98.94 97 LEU A C 1
ATOM 718 O O . LEU A 1 97 ? -2.627 9.578 13.969 1 98.94 97 LEU A O 1
ATOM 722 N N . ILE A 1 98 ? -0.954 8.656 12.844 1 98.94 98 ILE A N 1
ATOM 723 C CA . ILE A 1 98 ? -1.814 7.852 11.984 1 98.94 98 ILE A CA 1
ATOM 724 C C . ILE A 1 98 ? -1.891 6.426 12.523 1 98.94 98 ILE A C 1
ATOM 726 O O . ILE A 1 98 ? -0.896 5.695 12.508 1 98.94 98 ILE A O 1
ATOM 730 N N . GLY A 1 99 ? -3.006 5.992 12.906 1 98.81 99 GLY A N 1
ATOM 731 C CA . GLY A 1 99 ? -3.174 4.688 13.523 1 98.81 99 GLY A CA 1
ATOM 732 C C . GLY A 1 99 ? -2.879 3.535 12.578 1 98.81 99 GLY A C 1
ATOM 733 O O . GLY A 1 99 ? -2.953 3.691 11.359 1 98.81 99 GLY A O 1
ATOM 734 N N . MET A 1 100 ? -2.482 2.373 13.195 1 98.75 100 MET A N 1
ATOM 735 C CA . MET A 1 100 ? -2.158 1.192 12.398 1 98.75 100 MET A CA 1
ATOM 736 C C . MET A 1 100 ? -3.328 0.799 11.508 1 98.75 100 MET A C 1
ATOM 738 O O . MET A 1 100 ? -4.488 0.905 11.906 1 98.75 100 MET A O 1
ATOM 742 N N . GLY A 1 101 ? -2.986 0.46 10.297 1 98.69 101 GLY A N 1
ATOM 743 C CA . GLY A 1 101 ? -3.98 -0.024 9.352 1 98.69 101 GLY A CA 1
ATOM 744 C C . GLY A 1 101 ? -4.859 1.079 8.797 1 98.69 101 GLY A C 1
ATOM 745 O O . GLY A 1 101 ? -5.75 0.82 7.98 1 98.69 101 GLY A O 1
ATOM 746 N N . ALA A 1 102 ? -4.719 2.336 9.203 1 98.81 102 ALA A N 1
ATOM 747 C CA . ALA A 1 102 ? -5.512 3.426 8.641 1 98.81 102 ALA A CA 1
ATOM 748 C C . ALA A 1 102 ? -5.199 3.627 7.164 1 98.81 102 ALA A C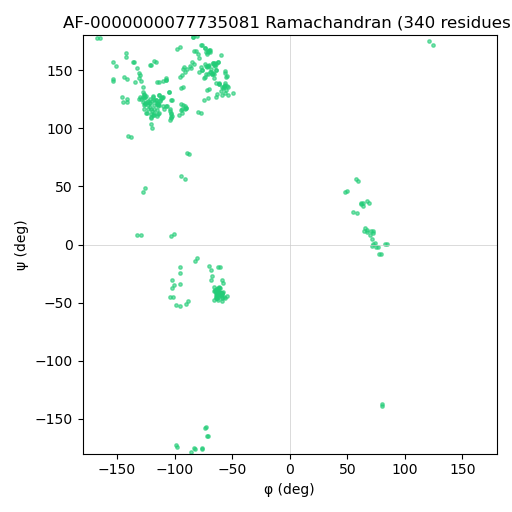 1
ATOM 750 O O . ALA A 1 102 ? -4.094 3.324 6.711 1 98.81 102 ALA A O 1
ATOM 751 N N . ILE A 1 103 ? -6.195 4.098 6.406 1 98.81 103 ILE A N 1
ATOM 752 C CA . ILE A 1 103 ? -6.066 4.375 4.98 1 98.81 103 ILE A CA 1
ATOM 753 C C . ILE A 1 103 ? -6.418 5.832 4.703 1 98.81 103 ILE A C 1
ATOM 755 O O . ILE A 1 103 ? -7.543 6.266 4.961 1 98.81 103 ILE A O 1
ATOM 759 N N . LEU A 1 104 ? -5.488 6.613 4.23 1 98.88 104 LEU A N 1
ATOM 760 C CA . LEU A 1 104 ? -5.719 7.984 3.785 1 98.88 104 LEU A CA 1
ATOM 761 C C . LEU A 1 104 ? -5.738 8.07 2.262 1 98.88 104 LEU A C 1
ATOM 763 O O . LEU A 1 104 ? -4.707 7.895 1.611 1 98.88 104 LEU A O 1
ATOM 767 N N . LEU A 1 105 ? -6.918 8.43 1.697 1 98.5 105 LEU A N 1
ATOM 768 C CA . LEU A 1 105 ? -7.074 8.438 0.247 1 98.5 105 LEU A CA 1
ATOM 769 C C . LEU A 1 105 ? -6.516 9.727 -0.352 1 98.5 105 LEU A C 1
ATOM 771 O O . LEU A 1 105 ? -5.934 10.547 0.361 1 98.5 105 LEU A O 1
ATOM 775 N N . GLY A 1 106 ? -6.691 9.859 -1.61 1 98.19 106 GLY A N 1
ATOM 776 C CA . GLY A 1 106 ? -6.023 10.898 -2.367 1 98.19 106 GLY A CA 1
ATOM 777 C C . GLY A 1 106 ? -6.391 12.297 -1.906 1 98.19 106 GLY A C 1
ATOM 778 O O . GLY A 1 106 ? -7.547 12.562 -1.562 1 98.19 106 GLY A O 1
ATOM 779 N N . TYR A 1 107 ? -5.438 13.172 -1.837 1 98.5 107 TYR A N 1
ATOM 780 C CA . TYR A 1 107 ? -5.594 14.609 -1.692 1 98.5 107 TYR A CA 1
ATOM 781 C C . TYR A 1 107 ? -6.066 14.969 -0.289 1 98.5 107 TYR A C 1
ATOM 783 O O . TYR A 1 107 ? -6.531 16.094 -0.051 1 98.5 107 TYR A O 1
ATOM 791 N N . THR A 1 108 ? -6.031 14.023 0.62 1 98.81 108 THR A N 1
ATOM 792 C CA . THR A 1 108 ? -6.422 14.352 1.986 1 98.81 108 THR A CA 1
ATOM 793 C C . THR A 1 108 ? -5.398 15.273 2.633 1 98.81 108 THR A C 1
ATOM 795 O O . THR A 1 108 ? -4.215 15.234 2.289 1 98.81 108 THR A O 1
ATOM 798 N N . GLU A 1 109 ? -5.832 16.125 3.498 1 98.94 109 GLU A N 1
ATOM 799 C CA . GLU A 1 109 ? -5.016 17.047 4.281 1 98.94 109 GLU A CA 1
ATOM 800 C C . GLU A 1 109 ? -5.266 16.875 5.777 1 98.94 109 GLU A C 1
ATOM 802 O O . GLU A 1 109 ? -6.344 17.188 6.273 1 98.94 109 GLU A O 1
ATOM 807 N N . ILE A 1 110 ? -4.289 16.406 6.488 1 98.94 110 ILE A N 1
ATOM 808 C CA . ILE A 1 110 ? -4.387 16.188 7.93 1 98.94 110 ILE A CA 1
ATOM 809 C C . ILE A 1 110 ? -3.617 17.297 8.664 1 98.94 110 ILE A C 1
ATOM 811 O O . ILE A 1 110 ? -2.455 17.562 8.352 1 98.94 110 ILE A O 1
ATOM 815 N N . GLY A 1 111 ? -4.191 17.906 9.641 1 98.88 111 GLY A N 1
ATOM 816 C CA . GLY A 1 111 ? -3.574 18.984 10.391 1 98.88 111 GLY A CA 1
ATOM 817 C C . GLY A 1 111 ? -2.527 18.516 11.375 1 98.88 111 GLY A C 1
ATOM 818 O O . GLY A 1 111 ? -2.176 17.328 11.398 1 98.88 111 GLY A O 1
ATOM 819 N N . ASP A 1 112 ? -1.992 19.516 12.172 1 98.94 112 ASP A N 1
ATOM 820 C CA . ASP A 1 112 ? -1.06 19.234 13.258 1 98.94 112 ASP A CA 1
ATOM 821 C C . ASP A 1 112 ? -1.787 18.672 14.477 1 98.94 112 ASP A C 1
ATOM 823 O O . ASP A 1 112 ? -2.965 18.969 14.695 1 98.94 112 ASP A O 1
ATOM 827 N N . ASN A 1 113 ? -1.107 17.875 15.203 1 98.88 113 ASN A N 1
ATOM 828 C CA . ASN A 1 113 ? -1.623 17.391 16.469 1 98.88 113 ASN A CA 1
ATOM 829 C C . ASN A 1 113 ? -2.934 16.625 16.297 1 98.88 113 ASN A C 1
ATOM 831 O O . ASN A 1 113 ? -3.922 16.922 16.969 1 98.88 113 ASN A O 1
ATOM 835 N N . CYS A 1 114 ? -2.896 15.656 15.469 1 98.94 114 CYS A N 1
ATOM 836 C CA . CYS A 1 114 ? -4.082 14.844 15.219 1 98.94 114 CYS A CA 1
ATOM 837 C C . CYS A 1 114 ? -3.828 13.383 15.562 1 98.94 114 CYS A C 1
ATOM 839 O O . CYS A 1 114 ? -2.68 12.938 15.578 1 98.94 114 CYS A O 1
ATOM 841 N N . ILE A 1 115 ? -4.859 12.688 15.867 1 98.94 115 ILE A N 1
ATOM 842 C CA . ILE A 1 115 ? -4.883 11.234 15.938 1 98.94 115 ILE A CA 1
ATOM 843 C C . ILE A 1 115 ? -5.91 10.68 14.945 1 98.94 115 ILE A C 1
ATOM 845 O O . ILE A 1 115 ? -7.105 10.953 15.07 1 98.94 115 ILE A O 1
ATOM 849 N N . ILE A 1 116 ? -5.445 10.047 14 1 98.88 116 ILE A N 1
ATOM 850 C CA . ILE A 1 116 ? -6.309 9.227 13.164 1 98.88 116 ILE A CA 1
ATOM 851 C C . ILE A 1 116 ? -6.371 7.805 13.719 1 98.88 116 ILE A C 1
ATOM 853 O O . ILE A 1 116 ? -5.363 7.098 13.75 1 98.88 116 ILE A O 1
ATOM 857 N N . GLY A 1 117 ? -7.465 7.391 14.062 1 98.62 117 GLY A N 1
ATOM 858 C CA . GLY A 1 117 ? -7.625 6.105 14.719 1 98.62 117 GLY A CA 1
ATOM 859 C C . GLY A 1 117 ? -7.242 4.93 13.836 1 98.62 117 GLY A C 1
ATOM 860 O O . GLY A 1 117 ? -7.27 5.035 12.609 1 98.62 117 GLY A O 1
ATOM 861 N N . ALA A 1 118 ? -6.887 3.791 14.531 1 98.5 118 ALA A N 1
ATOM 862 C CA . ALA A 1 118 ? -6.535 2.568 13.812 1 98.5 118 ALA A CA 1
ATOM 863 C C . ALA A 1 118 ? -7.672 2.119 12.898 1 98.5 118 ALA A C 1
ATOM 865 O O . ALA A 1 118 ? -8.844 2.184 13.281 1 98.5 118 ALA A O 1
ATOM 866 N N . GLY A 1 119 ? -7.246 1.725 11.695 1 98.19 119 GLY A N 1
ATOM 867 C CA . GLY A 1 119 ? -8.211 1.162 10.766 1 98.19 119 GLY A CA 1
ATOM 868 C C . GLY A 1 119 ? -9.125 2.205 10.148 1 98.19 119 GLY A C 1
ATOM 869 O O . GLY A 1 119 ? -10.023 1.87 9.383 1 98.19 119 GLY A O 1
ATOM 870 N N . SER A 1 120 ? -8.938 3.48 10.477 1 98.5 120 SER A N 1
ATOM 871 C CA . SER A 1 120 ? -9.812 4.527 9.953 1 98.5 120 SER A CA 1
ATOM 872 C C . SER A 1 120 ? -9.617 4.719 8.453 1 98.5 120 SER A C 1
ATOM 874 O O . SER A 1 120 ? -8.531 4.457 7.93 1 98.5 120 SER A O 1
ATOM 876 N N . LEU A 1 121 ? -10.648 5.141 7.766 1 98.56 121 LEU A N 1
ATOM 877 C CA . LEU A 1 121 ? -10.602 5.508 6.355 1 98.56 121 LEU A CA 1
ATOM 878 C C . LEU A 1 121 ? -10.906 6.988 6.168 1 98.56 121 LEU A C 1
ATOM 880 O O . LEU A 1 121 ? -12.023 7.434 6.422 1 98.56 121 LEU A O 1
ATOM 884 N N . ILE A 1 122 ? -9.898 7.73 5.785 1 98.69 122 ILE A N 1
ATOM 885 C CA . ILE A 1 122 ? -10.102 9.125 5.406 1 98.69 122 ILE A CA 1
ATOM 886 C C . ILE A 1 122 ? -10.336 9.219 3.902 1 98.69 122 ILE A C 1
ATOM 888 O O . ILE A 1 122 ? -9.453 8.906 3.104 1 98.69 122 ILE A O 1
ATOM 892 N N . THR A 1 123 ? -11.477 9.734 3.516 1 97.75 123 THR A N 1
ATOM 893 C CA . THR A 1 123 ? -11.883 9.703 2.115 1 97.75 123 THR A CA 1
ATOM 894 C C . THR A 1 123 ? -11.219 10.828 1.332 1 97.75 123 THR A C 1
ATOM 896 O O . THR A 1 123 ? -10.664 11.758 1.922 1 97.75 123 THR A O 1
ATOM 899 N N . GLN A 1 124 ? -11.32 10.672 0.04 1 97.81 124 GLN A N 1
ATOM 900 C CA . GLN A 1 124 ? -10.617 11.578 -0.867 1 97.81 124 GLN A CA 1
ATOM 901 C C . GLN A 1 124 ? -10.969 13.031 -0.572 1 97.81 124 GLN A C 1
ATOM 903 O O . GLN A 1 124 ? -12.125 13.359 -0.292 1 97.81 124 GLN A O 1
ATOM 908 N N . HIS A 1 125 ? -9.992 13.938 -0.553 1 98.44 125 HIS A N 1
ATOM 909 C CA . HIS A 1 125 ? -10.078 15.391 -0.473 1 98.44 125 HIS A CA 1
ATOM 910 C C . HIS A 1 125 ? -10.492 15.844 0.923 1 98.44 125 HIS A C 1
ATOM 912 O O . HIS A 1 125 ? -10.648 17.047 1.172 1 98.44 125 HIS A O 1
ATOM 918 N N . LYS A 1 126 ? -10.703 14.945 1.849 1 98.44 126 LYS A N 1
ATOM 919 C CA . LYS A 1 126 ? -11.109 15.32 3.201 1 98.44 126 LYS A CA 1
ATOM 920 C C . LYS A 1 126 ? -10.016 16.125 3.898 1 98.44 126 LYS A C 1
ATOM 922 O O . LYS A 1 126 ? -8.836 15.805 3.799 1 98.44 126 LYS A O 1
ATOM 927 N N . LYS A 1 127 ? -10.422 17.156 4.613 1 98.75 127 LYS A N 1
ATOM 928 C CA . LYS A 1 127 ? -9.531 18 5.406 1 98.75 127 LYS A CA 1
ATOM 929 C C . LYS A 1 127 ? -9.805 17.844 6.898 1 98.75 127 LYS A C 1
ATOM 931 O O . LYS A 1 127 ? -10.938 18 7.348 1 98.75 127 LYS A O 1
ATOM 936 N N . ILE A 1 128 ? -8.828 17.484 7.691 1 98.88 128 ILE A N 1
ATOM 937 C CA . ILE A 1 128 ? -8.922 17.328 9.141 1 98.88 128 ILE A CA 1
ATOM 938 C C . ILE A 1 128 ? -8.211 18.484 9.828 1 98.88 128 ILE A C 1
ATOM 940 O O . ILE A 1 128 ? -7.004 18.672 9.648 1 98.88 128 ILE A O 1
ATOM 944 N N . PRO A 1 129 ? -8.875 19.297 10.617 1 98.75 129 PRO A N 1
ATOM 945 C CA . PRO A 1 129 ? -8.234 20.422 11.281 1 98.75 129 PRO A CA 1
ATOM 946 C C . PRO A 1 129 ? -7.246 20 12.367 1 98.75 129 PRO A C 1
ATOM 948 O O . PRO A 1 129 ? -7.27 18.844 12.805 1 98.75 129 PRO A O 1
ATOM 951 N N . ASP A 1 130 ? -6.449 21 12.797 1 98.81 130 ASP A N 1
ATOM 952 C CA . ASP A 1 130 ? -5.5 20.766 13.883 1 98.81 130 ASP A CA 1
ATOM 953 C C . ASP A 1 130 ? -6.215 20.25 15.133 1 98.81 130 ASP A C 1
ATOM 955 O O . ASP A 1 130 ? -7.402 20.5 15.328 1 98.81 130 ASP A O 1
ATOM 959 N N . ASN A 1 131 ? -5.527 19.422 15.875 1 98.81 131 ASN A N 1
ATOM 960 C CA . ASN A 1 131 ? -5.918 19 17.219 1 98.81 131 ASN A CA 1
ATOM 961 C C . ASN A 1 131 ? -7.152 18.109 17.188 1 98.81 131 ASN A C 1
ATOM 963 O O . ASN A 1 131 ? -8.008 18.203 18.078 1 98.81 131 ASN A O 1
ATOM 967 N N . SER A 1 132 ? -7.262 17.297 16.188 1 98.88 132 SER A N 1
ATOM 968 C CA . SER A 1 132 ? -8.461 16.484 16.016 1 98.88 132 SER A CA 1
ATOM 969 C C . SER A 1 132 ? -8.18 15.016 16.344 1 98.88 132 SER A C 1
ATOM 971 O O . SER A 1 132 ? -7.121 14.492 15.984 1 98.88 132 SER A O 1
ATOM 973 N N . ILE A 1 133 ? -9.086 14.359 16.953 1 98.69 133 ILE A N 1
ATOM 974 C CA . ILE A 1 133 ? -9.164 12.898 16.984 1 98.69 133 ILE A CA 1
ATOM 975 C C . ILE A 1 133 ? -10.25 12.422 16.031 1 98.69 133 ILE A C 1
ATOM 977 O O . ILE A 1 133 ? -11.398 12.867 16.109 1 98.69 133 ILE A O 1
ATOM 981 N N . VAL A 1 134 ? -9.797 11.578 15.172 1 98.56 134 VAL A N 1
ATOM 982 C CA . VAL A 1 134 ? -10.68 11.117 14.102 1 98.56 134 VAL A CA 1
ATOM 983 C C . VAL A 1 134 ? -10.703 9.594 14.07 1 98.56 134 VAL A C 1
ATOM 985 O O . VAL A 1 134 ? -9.672 8.945 14.227 1 98.56 134 VAL A O 1
ATOM 988 N N . TYR A 1 135 ? -11.797 8.977 13.938 1 97.38 135 TYR A N 1
ATOM 989 C CA . TYR A 1 135 ? -11.82 7.535 13.742 1 97.38 135 TYR A CA 1
ATOM 990 C C . TYR A 1 135 ? -13.07 7.105 12.984 1 97.38 135 TYR A C 1
ATOM 992 O O . TYR A 1 135 ? -14.031 7.867 12.883 1 97.38 135 TYR A O 1
ATOM 1000 N N . GLY A 1 136 ? -12.922 5.91 12.359 1 96.06 136 GLY A N 1
ATOM 1001 C CA . GLY A 1 136 ? -14.062 5.289 11.711 1 96.06 136 GLY A CA 1
ATOM 1002 C C . GLY A 1 136 ? -13.852 5.055 10.227 1 96.06 136 GLY A C 1
ATOM 1003 O O . GLY A 1 136 ? -12.836 5.473 9.664 1 96.06 136 GLY A O 1
ATOM 1004 N N . ASN A 1 137 ? -14.891 4.348 9.555 1 93.06 137 ASN A N 1
ATOM 1005 C CA . ASN A 1 137 ? -14.906 4.02 8.133 1 93.06 137 ASN A CA 1
ATOM 1006 C C . ASN A 1 137 ? -16.297 4.188 7.539 1 93.06 137 ASN A C 1
ATOM 1008 O O . ASN A 1 137 ? -17.156 3.309 7.684 1 93.06 137 ASN A O 1
ATOM 1012 N N . PRO A 1 138 ? -16.547 5.34 7 1 92.69 138 PRO A N 1
ATOM 1013 C CA . PRO A 1 138 ? -15.672 6.508 6.855 1 92.69 138 PRO A CA 1
ATOM 1014 C C . PRO A 1 138 ? -15.438 7.234 8.18 1 92.69 138 PRO A C 1
ATOM 1016 O O . PRO A 1 138 ? -16.266 7.152 9.086 1 92.69 138 PRO A O 1
ATOM 1019 N N . ALA A 1 139 ? -14.344 7.875 8.219 1 96 139 ALA A N 1
ATOM 1020 C CA . ALA A 1 139 ? -13.898 8.477 9.477 1 96 139 ALA A CA 1
ATOM 1021 C C . ALA A 1 139 ? -14.68 9.75 9.781 1 96 139 ALA A C 1
ATOM 1023 O O . ALA A 1 139 ? -15.102 10.469 8.867 1 96 139 ALA A O 1
ATOM 1024 N N . LYS A 1 140 ? -14.82 10.023 11.078 1 97.56 140 LYS A N 1
ATOM 1025 C CA . LYS A 1 140 ? -15.438 11.242 11.57 1 97.56 140 LYS A CA 1
ATOM 1026 C C . LYS A 1 140 ? -14.586 11.891 12.664 1 97.56 140 LYS A C 1
ATOM 1028 O O . LYS A 1 140 ? -13.875 11.195 13.398 1 97.56 140 LYS A O 1
ATOM 1033 N N . ILE A 1 141 ? -14.711 13.234 12.758 1 98.06 141 ILE A N 1
ATOM 1034 C CA . ILE A 1 141 ? -14.07 13.961 13.844 1 98.06 141 ILE A CA 1
ATOM 1035 C C . ILE A 1 141 ? -14.844 13.727 15.141 1 98.06 141 ILE A C 1
ATOM 1037 O O . ILE A 1 141 ? -16.047 13.992 15.211 1 98.06 141 ILE A O 1
ATOM 1041 N N . ILE A 1 142 ? -14.219 13.266 16.141 1 98.31 142 ILE A N 1
ATOM 1042 C CA . ILE A 1 142 ? -14.875 12.898 17.375 1 98.31 142 ILE A CA 1
ATOM 1043 C C . ILE A 1 142 ? -14.805 14.055 18.375 1 98.31 142 ILE A C 1
ATOM 1045 O O . ILE A 1 142 ? -15.82 14.453 18.953 1 98.31 142 ILE A O 1
ATOM 1049 N N . ARG A 1 143 ? -13.625 14.531 18.609 1 97.88 143 ARG A N 1
ATOM 1050 C CA . ARG A 1 143 ? -13.375 15.656 19.5 1 97.88 143 ARG A CA 1
ATOM 1051 C C . ARG A 1 143 ? -11.969 16.219 19.297 1 97.88 143 ARG A C 1
ATOM 1053 O O . ARG A 1 143 ? -11.18 15.672 18.531 1 97.88 143 ARG A O 1
ATOM 1060 N N . ALA A 1 144 ? -11.688 17.297 20.047 1 98.25 144 ALA A N 1
ATOM 1061 C CA . ALA A 1 144 ? -10.344 17.875 20.031 1 98.25 144 ALA A CA 1
ATOM 1062 C C . ALA A 1 144 ? -9.438 17.156 21.031 1 98.25 144 ALA A C 1
ATOM 1064 O O . ALA A 1 144 ? -9.906 16.656 22.062 1 98.25 144 ALA A O 1
ATOM 1065 N N . LEU A 1 145 ? -8.195 17.141 20.75 1 98.5 145 LEU A N 1
ATOM 1066 C CA . LEU A 1 145 ? -7.211 16.625 21.688 1 98.5 145 LEU A CA 1
ATOM 1067 C C . LEU A 1 145 ? -6.996 17.578 22.844 1 98.5 145 LEU A C 1
ATOM 1069 O O . LEU A 1 145 ? -7.066 18.797 22.672 1 98.5 145 LEU A O 1
ATOM 1073 N N . ARG A 1 146 ? -6.789 16.984 23.953 1 98.06 146 ARG A N 1
ATOM 1074 C CA . ARG A 1 146 ? -6.352 17.75 25.109 1 98.06 146 ARG A CA 1
ATOM 1075 C C . ARG A 1 146 ? -4.855 18.031 25.047 1 98.06 146 ARG A C 1
ATOM 1077 O O . ARG A 1 146 ? -4.121 17.359 24.312 1 98.06 146 ARG A O 1
ATOM 1084 N N . ASP A 1 147 ? -4.406 19 25.875 1 97.94 147 ASP A N 1
ATOM 1085 C CA . ASP A 1 147 ? -2.998 19.391 25.891 1 97.94 147 ASP A CA 1
ATOM 1086 C C . ASP A 1 147 ? -2.105 18.219 26.281 1 97.94 147 ASP A C 1
ATOM 1088 O O . ASP A 1 147 ? -1.02 18.047 25.719 1 97.94 147 ASP A O 1
ATOM 1092 N N . ASP A 1 148 ? -2.518 17.484 27.234 1 98.31 148 ASP A N 1
ATOM 1093 C CA . ASP A 1 148 ? -1.711 16.359 27.688 1 98.31 148 ASP A CA 1
ATOM 1094 C C . ASP A 1 148 ? -1.602 15.289 26.609 1 98.31 148 ASP A C 1
ATOM 1096 O O . ASP A 1 148 ? -0.58 14.609 26.5 1 98.31 148 ASP A O 1
ATOM 1100 N N . GLU A 1 149 ? -2.629 15.07 25.859 1 98.31 149 GLU A N 1
ATOM 1101 C CA . GLU A 1 149 ? -2.602 14.148 24.734 1 98.31 149 GLU A CA 1
ATOM 1102 C C . GLU A 1 149 ? -1.643 14.633 23.656 1 98.31 149 GLU A C 1
ATOM 1104 O O . GLU A 1 149 ? -0.934 13.828 23.047 1 98.31 149 GLU A O 1
ATOM 1109 N N . ILE A 1 150 ? -1.605 15.844 23.422 1 98.56 150 ILE A N 1
ATOM 1110 C CA . ILE A 1 150 ? -0.708 16.438 22.438 1 98.56 150 ILE A CA 1
ATOM 1111 C C . ILE A 1 150 ? 0.742 16.234 22.859 1 98.56 150 ILE A C 1
ATOM 1113 O O . ILE A 1 150 ? 1.591 15.859 22.047 1 98.56 150 ILE A O 1
ATOM 1117 N N . GLU A 1 151 ? 0.982 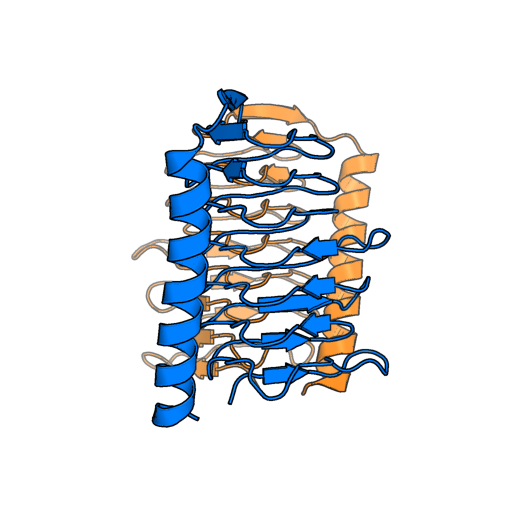16.484 24.078 1 98.38 151 GLU A N 1
ATOM 1118 C CA . GLU A 1 151 ? 2.322 16.266 24.609 1 98.38 151 GLU A CA 1
ATOM 1119 C C . GLU A 1 151 ? 2.727 14.789 24.516 1 98.38 151 GLU A C 1
ATOM 1121 O O . GLU A 1 151 ? 3.881 14.484 24.203 1 98.38 151 GLU A O 1
ATOM 1126 N N . ALA A 1 152 ? 1.819 13.875 24.797 1 98.62 152 ALA A N 1
ATOM 1127 C CA . ALA A 1 152 ? 2.08 12.438 24.719 1 98.62 152 ALA A CA 1
ATOM 1128 C C . ALA A 1 152 ? 2.469 12.023 23.312 1 98.62 152 ALA A C 1
ATOM 1130 O O . ALA A 1 152 ? 3.287 11.125 23.125 1 98.62 152 ALA A O 1
ATOM 1131 N N . LEU A 1 153 ? 1.861 12.617 22.359 1 98.56 153 LEU A N 1
ATOM 1132 C CA . LEU A 1 153 ? 2.225 12.359 20.969 1 98.56 153 LEU A CA 1
ATOM 1133 C C . LEU A 1 153 ? 3.691 12.688 20.719 1 98.56 153 LEU A C 1
ATOM 1135 O O . LEU A 1 153 ? 4.418 11.898 20.109 1 98.56 153 LEU A O 1
ATOM 1139 N N . ARG A 1 154 ? 4.082 13.852 21.156 1 98.06 154 ARG A N 1
ATOM 1140 C CA . ARG A 1 154 ? 5.465 14.281 20.984 1 98.06 154 ARG A CA 1
ATOM 1141 C C . ARG A 1 154 ? 6.434 13.32 21.656 1 98.06 154 ARG A C 1
ATOM 1143 O O . ARG A 1 154 ? 7.453 12.945 21.078 1 98.06 154 ARG A O 1
ATOM 1150 N N . GLU A 1 155 ? 6.109 12.961 22.797 1 98.5 155 GLU A N 1
ATOM 1151 C CA . GLU A 1 155 ? 6.957 12.039 23.547 1 98.5 155 GLU A CA 1
ATOM 1152 C C . GLU A 1 155 ? 7.059 10.688 22.844 1 98.5 155 GLU A C 1
ATOM 1154 O O . GLU A 1 155 ? 8.125 10.062 22.844 1 98.5 155 GLU A O 1
ATOM 1159 N N . SER A 1 156 ? 5.969 10.172 22.359 1 98.62 156 SER A N 1
ATOM 1160 C CA . SER A 1 156 ? 5.961 8.914 21.625 1 98.62 156 SER A CA 1
ATOM 1161 C C . SER A 1 156 ? 6.867 8.984 20.391 1 98.62 156 SER A C 1
ATOM 1163 O O . SER A 1 156 ? 7.629 8.055 20.125 1 98.62 156 SER A O 1
ATOM 1165 N N . ALA A 1 157 ? 6.84 10.055 19.688 1 98.56 157 ALA A N 1
ATOM 1166 C CA . ALA A 1 157 ? 7.688 10.227 18.5 1 98.56 157 ALA A CA 1
ATOM 1167 C C . ALA A 1 157 ? 9.164 10.219 18.891 1 98.56 157 ALA A C 1
ATOM 1169 O O . ALA A 1 157 ? 9.984 9.625 18.188 1 98.56 157 ALA A O 1
ATOM 1170 N N . LEU A 1 158 ? 9.477 10.898 19.938 1 98.62 158 LEU A N 1
ATOM 1171 C CA . LEU A 1 158 ? 10.859 10.938 20.406 1 98.62 158 LEU A CA 1
ATOM 1172 C C . LEU A 1 158 ? 11.328 9.547 20.812 1 98.62 158 LEU A C 1
ATOM 1174 O O . LEU A 1 158 ? 12.484 9.18 20.578 1 98.62 158 LEU A O 1
ATOM 1178 N N . ALA A 1 159 ? 10.469 8.766 21.5 1 98.62 159 ALA A N 1
ATOM 1179 C CA . ALA A 1 159 ? 10.797 7.398 21.891 1 98.62 159 ALA A CA 1
ATOM 1180 C C . ALA A 1 159 ? 11.062 6.535 20.656 1 98.62 159 ALA A C 1
ATOM 1182 O O . ALA A 1 159 ? 11.961 5.684 20.672 1 98.62 159 ALA A O 1
ATOM 1183 N N . HIS A 1 160 ? 10.281 6.691 19.609 1 98.25 160 HIS A N 1
ATOM 1184 C CA . HIS A 1 160 ? 10.508 5.961 18.359 1 98.25 160 HIS A CA 1
ATOM 1185 C C . HIS A 1 160 ? 11.844 6.34 17.734 1 98.25 160 HIS A C 1
ATOM 1187 O O . HIS A 1 160 ? 12.531 5.488 17.172 1 98.25 160 HIS A O 1
ATOM 1193 N N . ALA A 1 161 ? 12.195 7.594 17.812 1 98.56 161 ALA A N 1
ATOM 1194 C CA . ALA A 1 161 ? 13.484 8.031 17.281 1 98.56 161 ALA A CA 1
ATOM 1195 C C . ALA A 1 161 ? 14.633 7.371 18.047 1 98.56 161 ALA A C 1
ATOM 1197 O O . ALA A 1 161 ? 15.648 6.992 17.453 1 98.56 161 ALA A O 1
ATOM 1198 N N . GLU A 1 162 ? 14.445 7.246 19.297 1 98.5 162 GLU A N 1
ATOM 1199 C CA . GLU A 1 162 ? 15.461 6.582 20.109 1 98.5 162 GLU A CA 1
ATOM 1200 C C . GLU A 1 162 ? 15.586 5.105 19.75 1 98.5 162 GLU A C 1
ATOM 1202 O O . GLU A 1 162 ? 16.703 4.578 19.625 1 98.5 162 GLU A O 1
ATOM 1207 N N . LEU A 1 163 ? 14.523 4.43 19.656 1 98.19 163 LEU A N 1
ATOM 1208 C CA . LEU A 1 163 ? 14.531 3.033 19.234 1 98.19 163 LEU A CA 1
ATOM 1209 C C . LEU A 1 163 ? 15.234 2.877 17.891 1 98.19 163 LEU A C 1
ATOM 1211 O O . LEU A 1 163 ? 16.031 1.952 17.703 1 98.19 163 LEU A O 1
ATOM 1215 N N . ALA A 1 164 ? 14.914 3.791 16.969 1 98.12 164 ALA A N 1
ATOM 1216 C CA . ALA A 1 164 ? 15.516 3.748 15.641 1 98.12 164 ALA A CA 1
ATOM 1217 C C . ALA A 1 164 ? 17.031 3.906 15.727 1 98.12 164 ALA A C 1
ATOM 1219 O O . ALA A 1 164 ? 17.781 3.223 15.016 1 98.12 164 ALA A O 1
ATOM 1220 N N . ARG A 1 165 ? 17.453 4.789 16.531 1 97.56 165 ARG A N 1
ATOM 1221 C CA . ARG A 1 165 ? 18.891 4.984 16.719 1 97.56 165 ARG A CA 1
ATOM 1222 C C . ARG A 1 165 ? 19.547 3.703 17.219 1 97.56 165 ARG A C 1
ATOM 1224 O O . ARG A 1 165 ? 20.625 3.338 16.75 1 97.56 165 ARG A O 1
ATOM 1231 N N . ALA A 1 166 ? 18.922 3.035 18.141 1 97.69 166 ALA A N 1
ATOM 1232 C CA . ALA A 1 166 ? 19.438 1.788 18.688 1 97.69 166 ALA A CA 1
ATOM 1233 C C . ALA A 1 166 ? 19.516 0.704 17.625 1 97.69 166 ALA A C 1
ATOM 1235 O O . ALA A 1 166 ? 20.5 -0.027 17.531 1 97.69 166 ALA A O 1
ATOM 1236 N N . TYR A 1 167 ? 18.516 0.573 16.812 1 97.06 167 TYR A N 1
ATOM 1237 C CA . TYR A 1 167 ? 18.484 -0.396 15.727 1 97.06 167 TYR A CA 1
ATOM 1238 C C . TYR A 1 167 ? 19.594 -0.096 14.711 1 97.06 167 TYR A C 1
ATOM 1240 O O . TYR A 1 167 ? 20.25 -1.01 14.219 1 97.06 167 TYR A O 1
ATOM 1248 N N . LYS A 1 168 ? 19.656 1.182 14.477 1 96.06 168 LYS A N 1
ATOM 1249 C CA . LYS A 1 168 ? 20.672 1.562 13.5 1 96.06 168 LYS A CA 1
ATOM 1250 C C . LYS A 1 168 ? 22.062 1.137 13.961 1 96.06 168 LYS A C 1
ATOM 1252 O O . LYS A 1 168 ? 22.844 0.608 13.172 1 96.06 168 LYS A O 1
ATOM 1257 N N . ALA A 1 169 ? 22.375 1.293 15.18 1 95.44 169 ALA A N 1
ATOM 1258 C CA . ALA A 1 169 ? 23.672 0.961 15.75 1 95.44 169 ALA A CA 1
ATOM 1259 C C . ALA A 1 169 ? 23.906 -0.546 15.734 1 95.44 169 ALA A C 1
ATOM 1261 O O . ALA A 1 169 ? 25.047 -1 15.562 1 95.44 169 ALA A O 1
ATOM 1262 N N . GLU A 1 170 ? 22.844 -1.26 15.773 1 93.75 170 GLU A N 1
ATOM 1263 C CA . GLU A 1 170 ? 22.984 -2.701 15.961 1 93.75 170 GLU A CA 1
ATOM 1264 C C . GLU A 1 170 ? 22.844 -3.445 14.633 1 93.75 170 GLU A C 1
ATOM 1266 O O . GLU A 1 170 ? 23.453 -4.5 14.438 1 93.75 170 GLU A O 1
ATOM 1271 N N . VAL A 1 171 ? 22.016 -2.93 13.828 1 88.31 171 VAL A N 1
ATOM 1272 C CA . VAL A 1 171 ? 21.609 -3.713 12.664 1 88.31 171 VAL A CA 1
ATOM 1273 C C . VAL A 1 171 ? 22.344 -3.215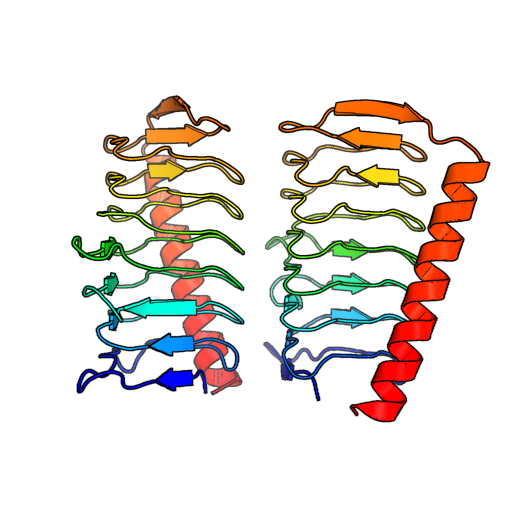 11.422 1 88.31 171 VAL A C 1
ATOM 1275 O O . VAL A 1 171 ? 22.484 -3.951 10.438 1 88.31 171 VAL A O 1
ATOM 1278 N N . LEU A 1 172 ? 22.656 -1.957 11.406 1 83.06 172 LEU A N 1
ATOM 1279 C CA . LEU A 1 172 ? 23.312 -1.403 10.234 1 83.06 172 LEU A CA 1
ATOM 1280 C C . LEU A 1 172 ? 24.781 -1.074 10.531 1 83.06 172 LEU A C 1
ATOM 1282 O O . LEU A 1 172 ? 25.109 -0.686 11.656 1 83.06 172 LEU A O 1
ATOM 1286 N N . MET B 1 1 ? 16.594 -8.852 -7.418 1 77.69 1 MET B N 1
ATOM 1287 C CA . MET B 1 1 ? 15.461 -9.594 -7.973 1 77.69 1 MET B CA 1
ATOM 1288 C C . MET B 1 1 ? 14.594 -10.172 -6.859 1 77.69 1 MET B C 1
ATOM 1290 O O . MET B 1 1 ? 15.094 -10.484 -5.777 1 77.69 1 MET B O 1
ATOM 1294 N N . GLY B 1 2 ? 13.25 -10.148 -7.066 1 88.06 2 GLY B N 1
ATOM 1295 C CA . GLY B 1 2 ? 12.344 -10.688 -6.062 1 88.06 2 GLY B CA 1
ATOM 1296 C C . GLY B 1 2 ? 12.586 -12.164 -5.781 1 88.06 2 GLY B C 1
ATOM 1297 O O . GLY B 1 2 ? 13.32 -12.828 -6.512 1 88.06 2 GLY B O 1
ATOM 1298 N N . LEU B 1 3 ? 12.094 -12.648 -4.719 1 90.94 3 LEU B N 1
ATOM 1299 C CA . LEU B 1 3 ? 12.258 -14.047 -4.32 1 90.94 3 LEU B CA 1
ATOM 1300 C C . LEU B 1 3 ? 11.289 -14.945 -5.082 1 90.94 3 LEU B C 1
ATOM 1302 O O . LEU B 1 3 ? 10.07 -14.789 -4.961 1 90.94 3 LEU B O 1
ATOM 1306 N N . MET B 1 4 ? 11.812 -15.836 -5.945 1 96.06 4 MET B N 1
ATOM 1307 C CA . MET B 1 4 ? 11.055 -16.938 -6.551 1 96.06 4 MET B CA 1
ATOM 1308 C C . MET B 1 4 ? 11.391 -18.266 -5.887 1 96.06 4 MET B C 1
ATOM 1310 O O . MET B 1 4 ? 12.508 -18.766 -6.035 1 96.06 4 MET B O 1
ATOM 1314 N N . ILE B 1 5 ? 10.445 -18.828 -5.203 1 96.69 5 ILE B N 1
ATOM 1315 C CA . ILE B 1 5 ? 10.727 -19.938 -4.305 1 96.69 5 ILE B CA 1
ATOM 1316 C C . ILE B 1 5 ? 10.023 -21.203 -4.801 1 96.69 5 ILE B C 1
ATOM 1318 O O . ILE B 1 5 ? 8.797 -21.25 -4.887 1 96.69 5 ILE B O 1
ATOM 1322 N N . PRO B 1 6 ? 10.875 -22.234 -5.051 1 96.81 6 PRO B N 1
ATOM 1323 C CA . PRO B 1 6 ? 10.234 -23.531 -5.328 1 96.81 6 PRO B CA 1
ATOM 1324 C C . PRO B 1 6 ? 9.633 -24.156 -4.078 1 96.81 6 PRO B C 1
ATOM 1326 O O . PRO B 1 6 ? 10.125 -23.938 -2.969 1 96.81 6 PRO B O 1
ATOM 1329 N N . TYR B 1 7 ? 8.539 -24.859 -4.297 1 96.31 7 TYR B N 1
ATOM 1330 C CA . TYR B 1 7 ? 7.891 -25.578 -3.197 1 96.31 7 TYR B CA 1
ATOM 1331 C C . TYR B 1 7 ? 7.27 -26.875 -3.68 1 96.31 7 TYR B C 1
ATOM 1333 O O . TYR B 1 7 ? 6.492 -26.891 -4.637 1 96.31 7 TYR B O 1
ATOM 1341 N N . LYS B 1 8 ? 7.617 -27.938 -3.035 1 96.25 8 LYS B N 1
ATOM 1342 C CA . LYS B 1 8 ? 7.094 -29.266 -3.311 1 96.25 8 LYS B CA 1
ATOM 1343 C C . LYS B 1 8 ? 7.125 -29.578 -4.805 1 96.25 8 LYS B C 1
ATOM 1345 O O . LYS B 1 8 ? 6.129 -30.031 -5.379 1 96.25 8 LYS B O 1
ATOM 1350 N N . GLY B 1 9 ? 8.195 -29.297 -5.461 1 96.44 9 GLY B N 1
ATOM 1351 C CA . GLY B 1 9 ? 8.453 -29.656 -6.844 1 96.44 9 GLY B CA 1
ATOM 1352 C C . GLY B 1 9 ? 7.836 -28.688 -7.836 1 96.44 9 GLY B C 1
ATOM 1353 O O . GLY B 1 9 ? 7.934 -28.875 -9.047 1 96.44 9 GLY B O 1
ATOM 1354 N N . LYS B 1 10 ? 7.199 -27.719 -7.309 1 96.75 10 LYS B N 1
ATOM 1355 C CA . LYS B 1 10 ? 6.613 -26.703 -8.18 1 96.75 10 LYS B CA 1
ATOM 1356 C C . LYS B 1 10 ? 7.387 -25.391 -8.094 1 96.75 10 LYS B C 1
ATOM 1358 O O . LYS B 1 10 ? 7.824 -24.984 -7.016 1 96.75 10 LYS B O 1
ATOM 1363 N N . ARG B 1 11 ? 7.469 -24.75 -9.305 1 97.12 11 ARG B N 1
ATOM 1364 C CA . ARG B 1 11 ? 8.148 -23.469 -9.383 1 97.12 11 ARG B CA 1
ATOM 1365 C C . ARG B 1 11 ? 7.305 -22.438 -10.125 1 97.12 11 ARG B C 1
ATOM 1367 O O . ARG B 1 11 ? 6.656 -22.766 -11.125 1 97.12 11 ARG B O 1
ATOM 1374 N N . PRO B 1 12 ? 7.352 -21.203 -9.695 1 98.31 12 PRO B N 1
ATOM 1375 C CA . PRO B 1 12 ? 6.602 -20.172 -10.422 1 98.31 12 PRO B CA 1
ATOM 1376 C C . PRO B 1 12 ? 6.977 -20.109 -11.898 1 98.31 12 PRO B C 1
ATOM 1378 O O . PRO B 1 12 ? 8.148 -20.234 -12.242 1 98.31 12 PRO B O 1
ATOM 1381 N N . LYS B 1 13 ? 5.98 -20.062 -12.703 1 98.62 13 LYS B N 1
ATOM 1382 C CA . LYS B 1 13 ? 6.133 -19.828 -14.141 1 98.62 13 LYS B CA 1
ATOM 1383 C C . LYS B 1 13 ? 5.777 -18.391 -14.508 1 98.62 13 LYS B C 1
ATOM 1385 O O . LYS B 1 13 ? 4.602 -18.016 -14.516 1 98.62 13 LYS B O 1
ATOM 1390 N N . VAL B 1 14 ? 6.789 -17.609 -14.883 1 98.12 14 VAL B N 1
ATOM 1391 C CA . VAL B 1 14 ? 6.621 -16.172 -15.016 1 98.12 14 VAL B CA 1
ATOM 1392 C C . VAL B 1 14 ? 7.137 -15.711 -16.375 1 98.12 14 VAL B C 1
ATOM 1394 O O . VAL B 1 14 ? 8.258 -16.031 -16.766 1 98.12 14 VAL B O 1
ATOM 1397 N N . ASP B 1 15 ? 6.207 -15.008 -17.109 1 98.62 15 ASP B N 1
ATOM 1398 C CA . ASP B 1 15 ? 6.664 -14.445 -18.375 1 98.62 15 ASP B CA 1
ATOM 1399 C C . ASP B 1 15 ? 7.898 -13.57 -18.172 1 98.62 15 ASP B C 1
ATOM 1401 O O . ASP B 1 15 ? 7.973 -12.812 -17.203 1 98.62 15 ASP B O 1
ATOM 1405 N N . PRO B 1 16 ? 8.844 -13.562 -19.141 1 97.38 16 PRO B N 1
ATOM 1406 C CA . PRO B 1 16 ? 10.086 -12.805 -18.969 1 97.38 16 PRO B CA 1
ATOM 1407 C C . PRO B 1 16 ? 9.844 -11.305 -18.828 1 97.38 16 PRO B C 1
ATOM 1409 O O . PRO B 1 16 ? 10.695 -10.586 -18.297 1 97.38 16 PRO B O 1
ATOM 1412 N N . SER B 1 17 ? 8.727 -10.766 -19.234 1 98 17 SER B N 1
ATOM 1413 C CA . SER B 1 17 ? 8.445 -9.336 -19.188 1 98 17 SER B CA 1
ATOM 1414 C C . SER B 1 17 ? 8.008 -8.898 -17.797 1 98 17 SER B C 1
ATOM 1416 O O . SER B 1 17 ? 7.949 -7.707 -17.5 1 98 17 SER B O 1
ATOM 1418 N N . VAL B 1 18 ? 7.715 -9.82 -16.938 1 98.44 18 VAL B N 1
ATOM 1419 C CA . VAL B 1 18 ? 7.109 -9.516 -15.648 1 98.44 18 VAL B CA 1
ATOM 1420 C C . VAL B 1 18 ? 8.148 -8.859 -14.734 1 98.44 18 VAL B C 1
ATOM 1422 O O . VAL B 1 18 ? 9.281 -9.328 -14.641 1 98.44 18 VAL B O 1
ATOM 1425 N N . PHE B 1 19 ? 7.688 -7.758 -14.109 1 98.31 19 PHE B N 1
ATOM 1426 C CA . PHE B 1 19 ? 8.5 -7.117 -13.078 1 98.31 19 PHE B CA 1
ATOM 1427 C C . PHE B 1 19 ? 8.188 -7.703 -11.711 1 98.31 19 PHE B C 1
ATOM 1429 O O . PHE B 1 19 ? 7.051 -7.641 -11.242 1 98.31 19 PHE B O 1
ATOM 1436 N N . ILE B 1 20 ? 9.141 -8.281 -11.133 1 98.25 20 ILE B N 1
ATOM 1437 C CA . ILE B 1 20 ? 9.062 -8.719 -9.742 1 98.25 20 ILE B CA 1
ATOM 1438 C C . ILE B 1 20 ? 10.055 -7.914 -8.898 1 98.25 20 ILE B C 1
ATOM 1440 O O . ILE B 1 20 ? 11.273 -8.117 -9 1 98.25 20 ILE B O 1
ATOM 1444 N N . ALA B 1 21 ? 9.531 -7.105 -8.031 1 97.62 21 ALA B N 1
ATOM 1445 C CA . ALA B 1 21 ? 10.359 -6.172 -7.266 1 97.62 21 ALA B CA 1
ATOM 1446 C C . ALA B 1 21 ? 11.281 -6.918 -6.309 1 97.62 21 ALA B C 1
ATOM 1448 O O . ALA B 1 21 ? 10.961 -8.016 -5.855 1 97.62 21 ALA B O 1
ATOM 1449 N N . PRO B 1 22 ? 12.375 -6.402 -5.875 1 95.25 22 PRO B N 1
ATOM 1450 C CA . PRO B 1 22 ? 13.406 -7.059 -5.066 1 95.25 22 PRO B CA 1
ATOM 1451 C C . PRO B 1 22 ? 12.859 -7.598 -3.744 1 95.25 22 PRO B C 1
ATOM 1453 O O . PRO B 1 22 ? 13.375 -8.594 -3.221 1 95.25 22 PRO B O 1
ATOM 1456 N N . THR B 1 23 ? 11.891 -6.98 -3.104 1 96.12 23 THR B N 1
ATOM 1457 C CA . THR B 1 23 ? 11.422 -7.43 -1.798 1 96.12 23 THR B CA 1
ATOM 1458 C C . THR B 1 23 ? 10.125 -8.227 -1.937 1 96.12 23 THR B C 1
ATOM 1460 O O . THR B 1 23 ? 9.5 -8.586 -0.937 1 96.12 23 THR B O 1
ATOM 1463 N N . ALA B 1 24 ? 9.734 -8.555 -3.152 1 98.12 24 ALA B N 1
ATOM 1464 C CA . ALA B 1 24 ? 8.539 -9.367 -3.377 1 98.12 24 ALA B CA 1
ATOM 1465 C C . ALA B 1 24 ? 8.859 -10.852 -3.268 1 98.12 24 ALA B C 1
ATOM 1467 O O . ALA B 1 24 ? 10.016 -11.258 -3.406 1 98.12 24 ALA B O 1
ATOM 1468 N N . CYS B 1 25 ? 7.801 -11.617 -2.975 1 98.5 25 CYS B N 1
ATOM 1469 C CA . CYS B 1 25 ? 7.938 -13.062 -2.883 1 98.5 25 CYS B CA 1
ATOM 1470 C C . CYS B 1 25 ? 6.863 -13.766 -3.701 1 98.5 25 CYS B C 1
ATOM 1472 O O . CYS B 1 25 ? 5.676 -13.477 -3.549 1 98.5 25 CYS B O 1
ATOM 1474 N N . VAL B 1 26 ? 7.301 -14.664 -4.633 1 98.75 26 VAL B N 1
ATOM 1475 C CA . VAL B 1 26 ? 6.422 -15.555 -5.391 1 98.75 26 VAL B CA 1
ATOM 1476 C C . VAL B 1 26 ? 6.832 -17 -5.168 1 98.75 26 VAL B C 1
ATOM 1478 O O . VAL B 1 26 ? 7.969 -17.391 -5.449 1 98.75 26 VAL B O 1
ATOM 1481 N N . ALA B 1 27 ? 5.848 -17.828 -4.684 1 98.62 27 ALA B N 1
ATOM 1482 C CA . ALA B 1 27 ? 6.254 -19.156 -4.254 1 98.62 27 ALA B CA 1
ATOM 1483 C C . ALA B 1 27 ? 5.301 -20.219 -4.789 1 98.62 27 ALA B C 1
ATOM 1485 O O . ALA B 1 27 ? 4.082 -20.031 -4.781 1 98.62 27 ALA B O 1
ATOM 1486 N N . GLY B 1 28 ? 5.875 -21.312 -5.191 1 98.06 28 GLY B N 1
ATOM 1487 C CA . GLY B 1 28 ? 5.098 -22.5 -5.5 1 98.06 28 GLY B CA 1
ATOM 1488 C C . GLY B 1 28 ? 4.453 -22.453 -6.875 1 98.06 28 GLY B C 1
ATOM 1489 O O . GLY B 1 28 ? 5.102 -22.078 -7.855 1 98.06 28 GLY B O 1
ATOM 1490 N N . ASN B 1 29 ? 3.154 -22.891 -6.949 1 98.62 29 ASN B N 1
ATOM 1491 C CA . ASN B 1 29 ? 2.441 -23.062 -8.211 1 98.62 29 ASN B CA 1
ATOM 1492 C C . ASN B 1 29 ? 1.732 -21.781 -8.625 1 98.62 29 ASN B C 1
ATOM 1494 O O . ASN B 1 29 ? 0.513 -21.656 -8.492 1 98.62 29 ASN B O 1
ATOM 1498 N N . VAL B 1 30 ? 2.531 -20.859 -9.172 1 98.88 30 VAL B N 1
ATOM 1499 C CA . VAL B 1 30 ? 2.043 -19.562 -9.586 1 98.88 30 VAL B CA 1
ATOM 1500 C C . VAL B 1 30 ? 2.408 -19.312 -11.047 1 98.88 30 VAL B C 1
ATOM 1502 O O . VAL B 1 30 ? 3.553 -19.516 -11.453 1 98.88 30 VAL B O 1
ATOM 1505 N N . THR B 1 31 ? 1.466 -18.984 -11.836 1 98.94 31 THR B N 1
ATOM 1506 C CA . THR B 1 31 ? 1.688 -18.578 -13.219 1 98.94 31 THR B CA 1
ATOM 1507 C C . THR B 1 31 ? 1.324 -17.109 -13.422 1 98.94 31 THR B C 1
ATOM 1509 O O . THR B 1 31 ? 0.234 -16.672 -13.039 1 98.94 31 THR B O 1
ATOM 1512 N N . ILE B 1 32 ? 2.248 -16.312 -14.023 1 98.88 32 ILE B N 1
ATOM 1513 C CA . ILE B 1 32 ? 2.027 -14.883 -14.219 1 98.88 32 ILE B CA 1
ATOM 1514 C C . ILE B 1 32 ? 2.234 -14.523 -15.688 1 98.88 32 ILE B C 1
ATOM 1516 O O . ILE B 1 32 ? 3.289 -14.797 -16.25 1 98.88 32 ILE B O 1
ATOM 1520 N N . GLY B 1 33 ? 1.223 -13.82 -16.25 1 98.88 33 GLY B N 1
ATOM 1521 C CA . GLY B 1 33 ? 1.217 -13.508 -17.672 1 98.88 33 GLY B CA 1
ATOM 1522 C C . GLY B 1 33 ? 2.027 -12.273 -18.016 1 98.88 33 GLY B C 1
ATOM 1523 O O . GLY B 1 33 ? 2.51 -11.57 -17.125 1 98.88 33 GLY B O 1
ATOM 1524 N N . ARG B 1 34 ? 2.055 -12 -19.312 1 98.75 34 ARG B N 1
ATOM 1525 C CA . ARG B 1 34 ? 2.891 -10.969 -19.922 1 98.75 34 ARG B CA 1
ATOM 1526 C C . ARG B 1 34 ? 2.576 -9.594 -19.328 1 98.75 34 ARG B C 1
ATOM 1528 O O . ARG B 1 34 ? 1.409 -9.25 -19.141 1 98.75 34 ARG B O 1
ATOM 1535 N N . ASP B 1 35 ? 3.598 -8.758 -18.984 1 98.69 35 ASP B N 1
ATOM 1536 C CA . ASP B 1 35 ? 3.551 -7.348 -18.609 1 98.69 35 ASP B CA 1
ATOM 1537 C C . ASP B 1 35 ? 2.84 -7.152 -17.281 1 98.69 35 ASP B C 1
ATOM 1539 O O . ASP B 1 35 ? 2.441 -6.035 -16.938 1 98.69 35 ASP B O 1
ATOM 1543 N N . SER B 1 36 ? 2.617 -8.234 -16.562 1 98.88 36 SER B N 1
ATOM 1544 C CA . SER B 1 36 ? 2.152 -8.125 -15.18 1 98.88 36 SER B CA 1
ATOM 1545 C C . SER B 1 36 ? 3.293 -7.746 -14.242 1 98.88 36 SER B C 1
ATOM 1547 O O . SER B 1 36 ? 4.449 -7.66 -14.656 1 98.88 36 SER B O 1
ATOM 1549 N N . SER B 1 37 ? 2.953 -7.461 -13.016 1 98.88 37 SER B N 1
ATOM 1550 C CA . SER B 1 37 ? 3.994 -6.992 -12.102 1 98.88 37 SER B CA 1
ATOM 1551 C C . SER B 1 37 ? 3.646 -7.316 -10.656 1 98.88 37 SER B C 1
ATOM 1553 O O . SER B 1 37 ? 2.475 -7.277 -10.266 1 98.88 37 SER B O 1
ATOM 1555 N N . ILE B 1 38 ? 4.645 -7.684 -9.828 1 98.88 38 ILE B N 1
ATOM 1556 C CA . ILE B 1 38 ? 4.59 -7.91 -8.391 1 98.88 38 ILE B CA 1
ATOM 1557 C C . ILE B 1 38 ? 5.508 -6.922 -7.676 1 98.88 38 ILE B C 1
ATOM 1559 O O . ILE B 1 38 ? 6.73 -7 -7.805 1 98.88 38 ILE B O 1
ATOM 1563 N N . TRP B 1 39 ? 4.953 -6.066 -6.871 1 98.62 39 TRP B N 1
ATOM 1564 C CA . TRP B 1 39 ? 5.688 -4.898 -6.395 1 98.62 39 TRP B CA 1
ATOM 1565 C C . TRP B 1 39 ? 6.27 -5.148 -5.004 1 98.62 39 TRP B C 1
ATOM 1567 O O . TRP B 1 39 ? 6.188 -6.262 -4.484 1 98.62 39 TRP B O 1
ATOM 1577 N N . PHE B 1 40 ? 6.84 -4.152 -4.422 1 98.31 40 PHE B N 1
ATOM 1578 C CA . PHE B 1 40 ? 7.699 -4.281 -3.25 1 98.31 40 PHE B CA 1
ATOM 1579 C C . PHE B 1 40 ? 6.914 -4.832 -2.064 1 98.31 40 PHE B C 1
ATOM 1581 O O . PHE B 1 40 ? 5.84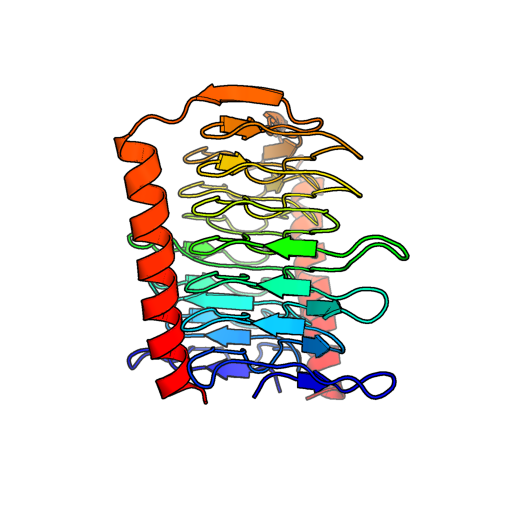 -4.328 -1.734 1 98.31 40 PHE B O 1
ATOM 1588 N N . GLY B 1 41 ? 7.469 -5.891 -1.43 1 98.44 41 GLY B N 1
ATOM 1589 C CA . GLY B 1 41 ? 6.898 -6.48 -0.227 1 98.44 41 GLY B CA 1
ATOM 1590 C C . GLY B 1 41 ? 5.703 -7.367 -0.504 1 98.44 41 GLY B C 1
ATOM 1591 O O . GLY B 1 41 ? 5.191 -8.031 0.401 1 98.44 41 GLY B O 1
ATOM 1592 N N . ALA B 1 42 ? 5.219 -7.387 -1.71 1 98.81 42 ALA B N 1
ATOM 1593 C CA . ALA B 1 42 ? 4.066 -8.219 -2.033 1 98.81 42 ALA B CA 1
ATOM 1594 C C . ALA B 1 42 ? 4.422 -9.703 -1.953 1 98.81 42 ALA B C 1
ATOM 1596 O O . ALA B 1 42 ? 5.547 -10.094 -2.268 1 98.81 42 ALA B O 1
ATOM 1597 N N . VAL B 1 43 ? 3.408 -10.492 -1.54 1 98.88 43 VAL B N 1
ATOM 1598 C CA . VAL B 1 43 ? 3.592 -11.93 -1.389 1 98.88 43 VAL B CA 1
ATOM 1599 C C . VAL B 1 43 ? 2.502 -12.672 -2.156 1 98.88 43 VAL B C 1
ATOM 1601 O O . VAL B 1 43 ? 1.311 -12.422 -1.958 1 98.88 43 VAL B O 1
ATOM 1604 N N . VAL B 1 44 ? 2.906 -13.555 -3.102 1 98.88 44 VAL B N 1
ATOM 1605 C CA . VAL B 1 44 ? 2.016 -14.453 -3.832 1 98.88 44 VAL B CA 1
ATOM 1606 C C . VAL B 1 44 ? 2.422 -15.898 -3.582 1 98.88 44 VAL B C 1
ATOM 1608 O O . VAL B 1 44 ? 3.457 -16.359 -4.074 1 98.88 44 VAL B O 1
ATOM 1611 N N . ARG B 1 45 ? 1.556 -16.609 -2.826 1 98.56 45 ARG B N 1
ATOM 1612 C CA . ARG B 1 45 ? 1.943 -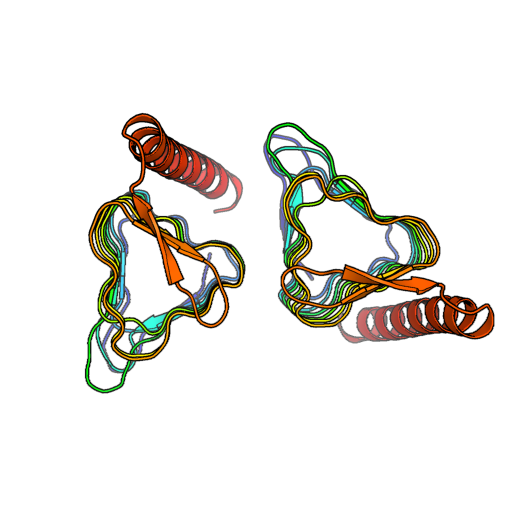17.953 -2.438 1 98.56 45 ARG B CA 1
ATOM 1613 C C . ARG B 1 45 ? 0.935 -18.984 -2.945 1 98.56 45 ARG B C 1
ATOM 1615 O O . ARG B 1 45 ? -0.161 -19.109 -2.395 1 98.56 45 ARG B O 1
ATOM 1622 N N . GLY B 1 46 ? 1.264 -19.688 -3.98 1 97.94 46 GLY B N 1
ATOM 1623 C CA . GLY B 1 46 ? 0.503 -20.812 -4.504 1 97.94 46 GLY B CA 1
ATOM 1624 C C . GLY B 1 46 ? 0.978 -22.156 -3.975 1 97.94 46 GLY B C 1
ATOM 1625 O O . GLY B 1 46 ? 1.255 -23.078 -4.75 1 97.94 46 GLY B O 1
ATOM 1626 N N . ASP B 1 47 ? 0.977 -22.422 -2.656 1 95 47 ASP B N 1
ATOM 1627 C CA . ASP B 1 47 ? 1.603 -23.594 -2.029 1 95 47 ASP B CA 1
ATOM 1628 C C . ASP B 1 47 ? 0.593 -24.719 -1.831 1 95 47 ASP B C 1
ATOM 1630 O O . ASP B 1 47 ? 0.973 -25.891 -1.715 1 95 47 ASP B O 1
ATOM 1634 N N . PHE B 1 48 ? -0.778 -24.344 -1.747 1 95.44 48 PHE B N 1
ATOM 1635 C CA . PHE B 1 48 ? -1.804 -25.359 -1.573 1 95.44 48 PHE B CA 1
ATOM 1636 C C . PHE B 1 48 ? -2.516 -25.656 -2.891 1 95.44 48 PHE B C 1
ATOM 1638 O O . PHE B 1 48 ? -2.779 -26.812 -3.225 1 95.44 48 PHE B O 1
ATOM 1645 N N . GLN B 1 49 ? -2.848 -24.656 -3.576 1 97.56 49 GLN B N 1
ATOM 1646 C CA . GLN B 1 49 ? -3.535 -24.672 -4.863 1 97.56 49 GLN B CA 1
ATOM 1647 C C . GLN B 1 49 ? -2.906 -23.672 -5.832 1 97.56 49 GLN B C 1
ATOM 1649 O O . GLN B 1 49 ? -2.213 -22.734 -5.41 1 97.56 49 GLN B O 1
ATOM 1654 N N . PRO B 1 50 ? -3.109 -23.922 -7.141 1 98.5 50 PRO B N 1
ATOM 1655 C CA . PRO B 1 50 ? -2.48 -23.016 -8.117 1 98.5 50 PRO B CA 1
ATOM 1656 C C . PRO B 1 50 ? -3.09 -21.625 -8.102 1 98.5 50 PRO B C 1
ATOM 1658 O O . PRO B 1 50 ? -4.277 -21.469 -7.816 1 98.5 50 PRO B O 1
ATOM 1661 N N . ILE B 1 51 ? -2.301 -20.594 -8.391 1 98.88 51 ILE B N 1
ATOM 1662 C CA . ILE B 1 51 ? -2.707 -19.203 -8.648 1 98.88 51 ILE B CA 1
ATOM 1663 C C . ILE B 1 51 ? -2.354 -18.828 -10.086 1 98.88 51 ILE B C 1
ATOM 1665 O O . ILE B 1 51 ? -1.204 -18.969 -10.508 1 98.88 51 ILE B O 1
ATOM 1669 N N . GLN B 1 52 ? -3.295 -18.406 -10.82 1 98.94 52 GLN B N 1
ATOM 1670 C CA . GLN B 1 52 ? -3.092 -17.906 -12.18 1 98.94 52 GLN B CA 1
ATOM 1671 C C . GLN B 1 52 ? -3.357 -16.406 -12.25 1 98.94 52 GLN B C 1
ATOM 1673 O O . GLN B 1 52 ? -4.43 -15.938 -11.859 1 98.94 52 GLN B O 1
ATOM 1678 N N . ILE B 1 53 ? -2.398 -15.656 -12.758 1 98.94 53 ILE B N 1
ATOM 1679 C CA . ILE B 1 53 ? -2.52 -14.219 -12.961 1 98.94 53 ILE B CA 1
ATOM 1680 C C . ILE B 1 53 ? -2.369 -13.891 -14.445 1 98.94 53 ILE B C 1
ATOM 1682 O O . ILE B 1 53 ? -1.383 -14.273 -15.078 1 98.94 53 ILE B O 1
ATOM 1686 N N . GLY B 1 54 ? -3.289 -13.172 -15.016 1 98.94 54 GLY B N 1
ATOM 1687 C CA . GLY B 1 54 ? -3.305 -12.852 -16.438 1 98.94 54 GLY B CA 1
ATOM 1688 C C . GLY B 1 54 ? -2.262 -11.828 -16.828 1 98.94 54 GLY B C 1
ATOM 1689 O O . GLY B 1 54 ? -1.239 -11.68 -16.156 1 98.94 54 GLY B O 1
ATOM 1690 N N . ARG B 1 55 ? -2.527 -11.148 -18.016 1 98.88 55 ARG B N 1
ATOM 1691 C CA . ARG B 1 55 ? -1.597 -10.164 -18.547 1 98.88 55 ARG B CA 1
ATOM 1692 C C . ARG B 1 55 ? -1.895 -8.773 -18 1 98.88 55 ARG B C 1
ATOM 1694 O O . ARG B 1 55 ? -3.043 -8.453 -17.688 1 98.88 55 ARG B O 1
ATOM 1701 N N . CYS B 1 56 ? -0.885 -7.965 -17.906 1 98.81 56 CYS B N 1
ATOM 1702 C CA . CYS B 1 56 ? -1.001 -6.555 -17.531 1 98.81 56 CYS B CA 1
ATOM 1703 C C . CYS B 1 56 ? -1.725 -6.391 -16.203 1 98.81 56 CYS B C 1
ATOM 1705 O O . CYS B 1 56 ? -2.473 -5.43 -16.016 1 98.81 56 CYS B O 1
ATOM 1707 N N . THR B 1 57 ? -1.62 -7.379 -15.375 1 98.94 57 THR B N 1
ATOM 1708 C CA . THR B 1 57 ? -2.164 -7.312 -14.023 1 98.94 57 THR B CA 1
ATOM 1709 C C . THR B 1 57 ? -1.098 -6.855 -13.031 1 98.94 57 THR B C 1
ATOM 1711 O O . THR B 1 57 ? 0.051 -7.297 -13.102 1 98.94 57 THR B O 1
ATOM 1714 N N . ASN B 1 58 ? -1.494 -5.945 -12.18 1 98.88 58 ASN B N 1
ATOM 1715 C CA . ASN B 1 58 ? -0.584 -5.293 -11.242 1 98.88 58 ASN B CA 1
ATOM 1716 C C . ASN B 1 58 ? -0.915 -5.652 -9.797 1 98.88 58 ASN B C 1
ATOM 1718 O O . ASN B 1 58 ? -2.039 -5.434 -9.344 1 98.88 58 ASN B O 1
ATOM 1722 N N . VAL B 1 59 ? 0.038 -6.258 -9.031 1 98.94 59 VAL B N 1
ATOM 1723 C CA . VAL B 1 59 ? -0.063 -6.504 -7.598 1 98.94 59 VAL B CA 1
ATOM 1724 C C . VAL B 1 59 ? 0.798 -5.496 -6.84 1 98.94 59 VAL B C 1
ATOM 1726 O O . VAL B 1 59 ? 2.025 -5.621 -6.805 1 98.94 59 VAL B O 1
ATOM 1729 N N . GLN B 1 60 ? 0.19 -4.543 -6.191 1 98.81 60 GLN B N 1
ATOM 1730 C CA . GLN B 1 60 ? 0.882 -3.369 -5.668 1 98.81 60 GLN B CA 1
ATOM 1731 C C . GLN B 1 60 ? 1.582 -3.688 -4.348 1 98.81 60 GLN B C 1
ATOM 1733 O O . GLN B 1 60 ? 1.487 -4.809 -3.844 1 98.81 60 GLN B O 1
ATOM 1738 N N . ASP B 1 61 ? 2.254 -2.699 -3.789 1 98.81 61 ASP B N 1
ATOM 1739 C CA . ASP B 1 61 ? 3.156 -2.83 -2.65 1 98.81 61 ASP B CA 1
ATOM 1740 C C . ASP B 1 61 ? 2.447 -3.469 -1.458 1 98.81 61 ASP B C 1
ATOM 1742 O O . ASP B 1 61 ? 1.334 -3.072 -1.106 1 98.81 61 ASP B O 1
ATOM 1746 N N . ASN B 1 62 ? 3.08 -4.508 -0.862 1 98.81 62 ASN B N 1
ATOM 1747 C CA . ASN B 1 62 ? 2.721 -5.141 0.403 1 98.81 62 ASN B CA 1
ATOM 1748 C C . ASN B 1 62 ? 1.364 -5.836 0.319 1 98.81 62 ASN B C 1
ATOM 1750 O O . ASN B 1 62 ? 0.755 -6.145 1.345 1 98.81 62 ASN B O 1
ATOM 1754 N N . ALA B 1 63 ? 0.827 -6.043 -0.882 1 98.88 63 ALA B N 1
ATOM 1755 C CA . ALA B 1 63 ? -0.36 -6.883 -1.022 1 98.88 63 ALA B CA 1
ATOM 1756 C C . ALA B 1 63 ? -0.023 -8.352 -0.776 1 98.88 63 ALA B C 1
ATOM 1758 O O . ALA B 1 63 ? 1.117 -8.773 -0.977 1 98.88 63 ALA B O 1
ATOM 1759 N N . THR B 1 64 ? -1.058 -9.125 -0.324 1 98.94 64 THR B N 1
ATOM 1760 C CA . THR B 1 64 ? -0.893 -10.547 -0.045 1 98.94 64 THR B CA 1
ATOM 1761 C C . THR B 1 64 ? -1.938 -11.367 -0.792 1 98.94 64 THR B C 1
ATOM 1763 O O . THR B 1 64 ? -3.137 -11.094 -0.695 1 98.94 64 THR B O 1
ATOM 1766 N N . ILE B 1 65 ? -1.475 -12.352 -1.554 1 98.94 65 ILE B N 1
ATOM 1767 C CA . ILE B 1 65 ? -2.348 -13.258 -2.285 1 98.94 65 ILE B CA 1
ATOM 1768 C C . ILE B 1 65 ? -2.061 -14.695 -1.865 1 98.94 65 ILE B C 1
ATOM 1770 O O . ILE B 1 65 ? -0.924 -15.164 -1.97 1 98.94 65 ILE B O 1
ATOM 1774 N N . HIS B 1 66 ? -3.072 -15.32 -1.396 1 98.62 66 HIS B N 1
ATOM 1775 C CA . HIS B 1 66 ? -2.957 -16.719 -0.995 1 98.62 66 HIS B CA 1
ATOM 1776 C C . HIS B 1 66 ? -4.223 -17.5 -1.343 1 98.62 66 HIS B C 1
ATOM 1778 O 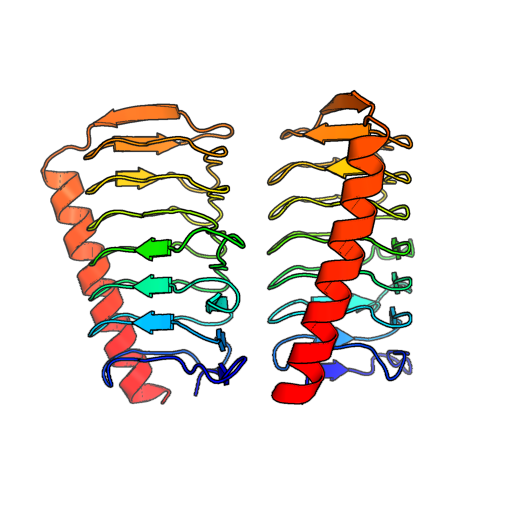O . HIS B 1 66 ? -5.242 -16.906 -1.704 1 98.62 66 HIS B O 1
ATOM 1784 N N . VAL B 1 67 ? -4.156 -18.812 -1.317 1 98 67 VAL B N 1
ATOM 1785 C CA . VAL B 1 67 ? -5.25 -19.656 -1.772 1 98 67 VAL B CA 1
ATOM 1786 C C . VAL B 1 67 ? -5.766 -20.516 -0.61 1 98 67 VAL B C 1
ATOM 1788 O O . VAL B 1 67 ? -5.062 -20.703 0.385 1 98 67 VAL B O 1
ATOM 1791 N N . MET B 1 68 ? -7.012 -20.906 -0.852 1 95.94 68 MET B N 1
ATOM 1792 C CA . MET B 1 68 ? -7.586 -21.922 0.033 1 95.94 68 MET B CA 1
ATOM 1793 C C . MET B 1 68 ? -6.941 -23.281 -0.2 1 95.94 68 MET B C 1
ATOM 1795 O O . MET B 1 68 ? -6.289 -23.484 -1.226 1 95.94 68 MET B O 1
ATOM 1799 N N . GLY B 1 69 ? -7.184 -24.188 0.773 1 96.44 69 GLY B N 1
ATOM 1800 C CA . GLY B 1 69 ? -6.613 -25.516 0.657 1 96.44 69 GLY B CA 1
ATOM 1801 C C . GLY B 1 69 ? -7.219 -26.328 -0.477 1 96.44 69 GLY B C 1
ATOM 1802 O O . GLY B 1 69 ? -6.594 -27.266 -0.975 1 96.44 69 GLY B O 1
ATOM 1803 N N . ASP B 1 70 ? -8.375 -25.953 -0.871 1 97.69 70 ASP B N 1
ATOM 1804 C CA . ASP B 1 70 ? -9.117 -26.828 -1.771 1 97.69 70 ASP B CA 1
ATOM 1805 C C . ASP B 1 70 ? -9.625 -26.062 -2.994 1 97.69 70 ASP B C 1
ATOM 1807 O O . ASP B 1 70 ? -10.445 -26.562 -3.754 1 97.69 70 ASP B O 1
ATOM 1811 N N . CYS B 1 71 ? -9.227 -24.875 -3.152 1 97.69 71 CYS B N 1
ATOM 1812 C CA . CYS B 1 71 ? -9.766 -24.047 -4.23 1 97.69 71 CYS B CA 1
ATOM 1813 C C . CYS B 1 71 ? -8.68 -23.188 -4.855 1 97.69 71 CYS B C 1
ATOM 1815 O O . CYS B 1 71 ? -8.031 -22.406 -4.164 1 97.69 71 CYS B O 1
ATOM 1817 N N . PRO B 1 72 ? -8.469 -23.312 -6.195 1 98.44 72 PRO B N 1
ATOM 1818 C CA . PRO B 1 72 ? -7.496 -22.453 -6.883 1 98.44 72 PRO B CA 1
ATOM 1819 C C . PRO B 1 72 ? -7.969 -21 -7.008 1 98.44 72 PRO B C 1
ATOM 1821 O O . PRO B 1 72 ? -9.133 -20.703 -6.715 1 98.44 72 PRO B O 1
ATOM 1824 N N . LEU B 1 73 ? -7.086 -20.062 -7.309 1 98.88 73 LEU B N 1
ATOM 1825 C CA . LEU B 1 73 ? -7.395 -18.656 -7.535 1 98.88 73 LEU B CA 1
ATOM 1826 C C . LEU B 1 73 ? -7.023 -18.25 -8.961 1 98.88 73 LEU B C 1
ATOM 1828 O O . LEU B 1 73 ? -5.902 -18.484 -9.406 1 98.88 73 LEU B O 1
ATOM 1832 N N . SER B 1 74 ? -7.988 -17.734 -9.672 1 98.94 74 SER B N 1
ATOM 1833 C CA . SER B 1 74 ? -7.75 -17.156 -10.992 1 98.94 74 SER B CA 1
ATOM 1834 C C . SER B 1 74 ? -7.996 -15.656 -11 1 98.94 74 SER B C 1
ATOM 1836 O O . SER B 1 74 ? -9.094 -15.195 -10.68 1 98.94 74 SER B O 1
ATOM 1838 N N . ILE B 1 75 ? -6.949 -14.898 -11.336 1 98.94 75 ILE B N 1
ATOM 1839 C CA . ILE B 1 75 ? -7.035 -13.453 -11.516 1 98.94 75 ILE B CA 1
ATOM 1840 C C . ILE B 1 75 ? -6.875 -13.109 -12.992 1 98.94 75 ILE B C 1
ATOM 1842 O O . ILE B 1 75 ? -5.902 -13.516 -13.633 1 98.94 75 ILE B O 1
ATOM 1846 N N . GLY B 1 76 ? -7.793 -12.367 -13.562 1 98.94 76 GLY B N 1
ATOM 1847 C CA . GLY B 1 76 ? -7.805 -12.055 -14.977 1 98.94 76 GLY B CA 1
ATOM 1848 C C . GLY B 1 76 ? -6.719 -11.078 -15.383 1 98.94 76 GLY B C 1
ATOM 1849 O O . GLY B 1 76 ? -5.727 -10.914 -14.672 1 98.94 76 GLY B O 1
ATOM 1850 N N . SER B 1 77 ? -6.879 -10.5 -16.625 1 98.94 77 SER B N 1
ATOM 1851 C CA . SER B 1 77 ? -5.957 -9.516 -17.172 1 98.94 77 SER B CA 1
ATOM 1852 C C . SER B 1 77 ? -6.398 -8.094 -16.844 1 98.94 77 SER B C 1
ATOM 1854 O O . SER B 1 77 ? -7.582 -7.852 -16.578 1 98.94 77 SER B O 1
ATOM 1856 N N . HIS B 1 78 ? -5.418 -7.195 -16.781 1 98.94 78 HIS B N 1
ATOM 1857 C CA . HIS B 1 78 ? -5.695 -5.781 -16.547 1 98.94 78 HIS B CA 1
ATOM 1858 C C . HIS B 1 78 ? -6.355 -5.559 -15.195 1 98.94 78 HIS B C 1
ATOM 1860 O O . HIS B 1 78 ? -7.258 -4.734 -15.062 1 98.94 78 HIS B O 1
ATOM 1866 N N . VAL B 1 79 ? -5.957 -6.352 -14.242 1 98.94 79 VAL B N 1
ATOM 1867 C CA . VAL B 1 79 ? -6.438 -6.191 -12.875 1 98.94 79 VAL B CA 1
ATOM 1868 C C . VAL B 1 79 ? -5.438 -5.363 -12.07 1 98.94 79 VAL B C 1
ATOM 1870 O O . VAL B 1 79 ? -4.227 -5.457 -12.289 1 98.94 79 VAL B O 1
ATOM 1873 N N . ILE B 1 80 ? -5.941 -4.539 -11.172 1 98.94 80 ILE B N 1
ATOM 1874 C CA . ILE B 1 80 ? -5.113 -3.787 -10.234 1 98.94 80 ILE B CA 1
ATOM 1875 C C . ILE B 1 80 ? -5.445 -4.207 -8.805 1 98.94 80 ILE B C 1
ATOM 1877 O O . ILE B 1 80 ? -6.566 -4.004 -8.336 1 98.94 80 ILE B O 1
ATOM 1881 N N . ILE B 1 81 ? -4.516 -4.828 -8.141 1 98.94 81 ILE B N 1
ATOM 1882 C CA . ILE B 1 81 ? -4.633 -5.148 -6.727 1 98.94 81 ILE B CA 1
ATOM 1883 C C . ILE B 1 81 ? -3.934 -4.078 -5.891 1 98.94 81 ILE B C 1
ATOM 1885 O O . ILE B 1 81 ? -2.703 -4.012 -5.859 1 98.94 81 ILE B O 1
ATOM 1889 N N . GLY B 1 82 ? -4.688 -3.316 -5.172 1 98.81 82 GLY B N 1
ATOM 1890 C CA . GLY B 1 82 ? -4.199 -2.111 -4.523 1 98.81 82 GLY B CA 1
ATOM 1891 C C . GLY B 1 82 ? -3.232 -2.395 -3.387 1 98.81 82 GLY B C 1
ATOM 1892 O O . GLY B 1 82 ? -3.143 -3.529 -2.912 1 98.81 82 GLY B O 1
ATOM 1893 N N . HIS B 1 83 ? -2.514 -1.332 -2.957 1 98.94 83 HIS B N 1
ATOM 1894 C CA . HIS B 1 83 ? -1.543 -1.423 -1.873 1 98.94 83 HIS B CA 1
ATOM 1895 C C . HIS B 1 83 ? -2.141 -2.123 -0.656 1 98.94 83 HIS B C 1
ATOM 1897 O O . HIS B 1 83 ? -3.27 -1.825 -0.257 1 98.94 83 HIS B O 1
ATOM 1903 N N . ASN B 1 84 ? -1.404 -3.168 -0.067 1 98.94 84 ASN B N 1
ATOM 1904 C CA . ASN B 1 84 ? -1.719 -3.809 1.205 1 98.94 84 ASN B CA 1
ATOM 1905 C C . ASN B 1 84 ? -3.049 -4.555 1.144 1 98.94 84 ASN B C 1
ATOM 1907 O O . ASN B 1 84 ? -3.623 -4.895 2.18 1 98.94 84 ASN B O 1
ATOM 1911 N N . ALA B 1 85 ? -3.631 -4.758 -0.036 1 98.94 85 ALA B N 1
ATOM 1912 C CA . ALA B 1 85 ? -4.832 -5.582 -0.141 1 98.94 85 ALA B CA 1
ATOM 1913 C C . ALA B 1 85 ? -4.531 -7.035 0.212 1 98.94 85 ALA B C 1
ATOM 1915 O O . ALA B 1 85 ? -3.391 -7.488 0.088 1 98.94 85 ALA B O 1
ATOM 1916 N N . ILE B 1 86 ? -5.582 -7.785 0.663 1 98.94 86 ILE B N 1
ATOM 1917 C CA . ILE B 1 86 ? -5.465 -9.188 1.037 1 98.94 86 ILE B CA 1
ATOM 1918 C C . ILE B 1 86 ? -6.465 -10.023 0.235 1 98.94 86 ILE B C 1
ATOM 1920 O O . ILE B 1 86 ? -7.676 -9.805 0.324 1 98.94 86 ILE B O 1
ATOM 1924 N N . ILE B 1 87 ? -5.973 -11.016 -0.492 1 98.88 87 ILE B N 1
ATOM 1925 C CA . ILE B 1 87 ? -6.801 -11.766 -1.428 1 98.88 87 ILE B CA 1
ATOM 1926 C C . ILE B 1 87 ? -6.789 -13.25 -1.054 1 98.88 87 ILE B C 1
ATOM 1928 O O . ILE B 1 87 ? -5.734 -13.891 -1.062 1 98.88 87 ILE B O 1
ATOM 1932 N N . HIS B 1 88 ? -7.871 -13.805 -0.745 1 98.69 88 HIS B N 1
ATOM 1933 C CA . HIS B 1 88 ? -8.117 -15.234 -0.575 1 98.69 88 HIS B CA 1
ATOM 1934 C C . HIS B 1 88 ? -9.305 -15.688 -1.411 1 98.69 88 HIS B C 1
ATOM 1936 O O . HIS B 1 88 ? -10.164 -16.438 -0.925 1 98.69 88 HIS B O 1
ATOM 1942 N N . SER B 1 89 ? -9.398 -15.305 -2.613 1 98.56 89 SER B N 1
ATOM 1943 C CA . SER B 1 89 ? -10.57 -15.43 -3.477 1 98.56 89 SER B CA 1
ATOM 1944 C C . SER B 1 89 ? -10.484 -16.688 -4.34 1 98.56 89 SER B C 1
ATOM 1946 O O . SER B 1 89 ? -9.461 -17.375 -4.332 1 98.56 89 SER B O 1
ATOM 1948 N N . ARG B 1 90 ? -11.633 -16.953 -4.992 1 98.69 90 ARG B N 1
ATOM 1949 C CA . ARG B 1 90 ? -11.672 -17.969 -6.039 1 98.69 90 ARG B CA 1
ATOM 1950 C C . ARG B 1 90 ? -11.359 -17.375 -7.402 1 98.69 90 ARG B C 1
ATOM 1952 O O . ARG B 1 90 ? -10.555 -17.922 -8.156 1 98.69 90 ARG B O 1
ATOM 1959 N N . THR B 1 91 ? -12.078 -16.297 -7.727 1 98.88 91 THR B N 1
ATOM 1960 C CA . THR B 1 91 ? -11.867 -15.648 -9.016 1 98.88 91 THR B CA 1
ATOM 1961 C C . THR B 1 91 ? -11.953 -14.133 -8.883 1 98.88 91 THR B C 1
ATOM 1963 O O . THR B 1 91 ? -12.758 -13.617 -8.094 1 98.88 91 THR B O 1
ATOM 1966 N N . ILE B 1 92 ? -11.125 -13.445 -9.609 1 98.94 92 ILE B N 1
ATOM 1967 C CA . ILE B 1 92 ? -11.227 -12.016 -9.891 1 98.94 92 ILE B CA 1
ATOM 1968 C C . ILE B 1 92 ? -11.211 -11.781 -11.398 1 98.94 92 ILE B C 1
ATOM 1970 O O . ILE B 1 92 ? -10.234 -12.102 -12.07 1 98.94 92 ILE B O 1
ATOM 1974 N N . GLY B 1 93 ? -12.25 -11.18 -11.898 1 98.94 93 GLY B N 1
ATOM 1975 C CA . GLY B 1 93 ? -12.391 -10.977 -13.328 1 98.94 93 GLY B CA 1
ATOM 1976 C C . GLY B 1 93 ? -11.477 -9.891 -13.867 1 98.94 93 GLY B C 1
ATOM 1977 O O . GLY B 1 93 ? -10.906 -9.117 -13.102 1 98.94 93 GLY B O 1
ATOM 1978 N N . SER B 1 94 ? -11.406 -9.836 -15.242 1 98.94 94 SER B N 1
ATOM 1979 C CA . SER B 1 94 ? -10.523 -8.898 -15.93 1 98.94 94 SER B CA 1
ATOM 1980 C C . SER B 1 94 ? -11.008 -7.461 -15.781 1 98.94 94 SER B C 1
ATOM 1982 O O . SER B 1 94 ? -12.188 -7.227 -15.508 1 98.94 94 SER B O 1
ATOM 1984 N N . ASN B 1 95 ? -10.07 -6.523 -15.883 1 98.94 95 ASN B N 1
ATOM 1985 C CA . ASN B 1 95 ? -10.367 -5.094 -15.891 1 98.94 95 ASN B CA 1
ATOM 1986 C C . ASN B 1 95 ? -11.031 -4.652 -14.586 1 98.94 95 ASN B C 1
ATOM 1988 O O . ASN B 1 95 ? -11.984 -3.875 -14.609 1 98.94 95 ASN B O 1
ATOM 1992 N N . THR B 1 96 ? -10.602 -5.258 -13.531 1 98.94 96 THR B N 1
ATOM 1993 C CA . THR B 1 96 ? -11.172 -5.016 -12.211 1 98.94 96 THR B CA 1
ATOM 1994 C C . THR B 1 96 ? -10.141 -4.383 -11.281 1 98.94 96 THR B C 1
ATOM 1996 O O . THR B 1 96 ? -8.961 -4.73 -11.328 1 98.94 96 THR B O 1
ATOM 1999 N N . LEU B 1 97 ? -10.57 -3.424 -10.469 1 98.94 97 LEU B N 1
ATOM 2000 C CA . LEU B 1 97 ? -9.727 -2.76 -9.484 1 98.94 97 LEU B CA 1
ATOM 2001 C C . LEU B 1 97 ? -10.133 -3.156 -8.07 1 98.94 97 LEU B C 1
ATOM 2003 O O . LEU B 1 97 ? -11.281 -2.965 -7.672 1 98.94 97 LEU B O 1
ATOM 2007 N N . ILE B 1 98 ? -9.18 -3.775 -7.34 1 98.94 98 ILE B N 1
ATOM 2008 C CA . ILE B 1 98 ? -9.328 -3.998 -5.906 1 98.94 98 ILE B CA 1
ATOM 2009 C C . ILE B 1 98 ? -8.664 -2.855 -5.137 1 98.94 98 ILE B C 1
ATOM 2011 O O . ILE B 1 98 ? -7.441 -2.703 -5.176 1 98.94 98 ILE B O 1
ATOM 2015 N N . GLY B 1 99 ? -9.414 -2.113 -4.434 1 98.75 99 GLY B N 1
ATOM 2016 C CA . GLY B 1 99 ? -8.914 -0.935 -3.748 1 98.75 99 GLY B CA 1
ATOM 2017 C C . GLY B 1 99 ? -7.887 -1.261 -2.678 1 98.75 99 GLY B C 1
ATOM 2018 O O . GLY B 1 99 ? -7.871 -2.371 -2.143 1 98.75 99 GLY B O 1
ATOM 2019 N N . MET B 1 100 ? -7.023 -0.257 -2.387 1 98.75 100 MET B N 1
ATOM 2020 C CA . MET B 1 100 ? -5.988 -0.436 -1.376 1 98.75 100 MET B CA 1
ATOM 2021 C C . MET B 1 100 ? -6.594 -0.828 -0.034 1 98.75 100 MET B C 1
ATOM 2023 O O . MET B 1 100 ? -7.656 -0.326 0.342 1 98.75 100 MET B O 1
ATOM 2027 N N . GLY B 1 101 ? -5.961 -1.823 0.593 1 98.75 101 GLY B N 1
ATOM 2028 C CA . GLY B 1 101 ? -6.363 -2.262 1.919 1 98.75 101 GLY B CA 1
ATOM 2029 C C . GLY B 1 101 ? -7.617 -3.117 1.908 1 98.75 101 GLY B C 1
ATOM 2030 O O . GLY B 1 101 ? -8.086 -3.555 2.961 1 98.75 101 GLY B O 1
ATOM 2031 N N . ALA B 1 102 ? -8.242 -3.363 0.801 1 98.75 102 ALA B N 1
ATOM 2032 C CA . ALA B 1 102 ? -9.422 -4.219 0.75 1 98.75 102 ALA B CA 1
ATOM 2033 C C . ALA B 1 102 ? -9.086 -5.652 1.137 1 98.75 102 ALA B C 1
ATOM 2035 O O . ALA B 1 102 ? -7.941 -6.094 0.968 1 98.75 102 ALA B O 1
ATOM 2036 N N . ILE B 1 103 ? -10.07 -6.379 1.647 1 98.81 103 ILE B N 1
ATOM 2037 C CA . ILE B 1 103 ? -9.922 -7.77 2.062 1 98.81 103 ILE B CA 1
ATOM 2038 C C . ILE B 1 103 ? -10.984 -8.633 1.378 1 98.81 103 ILE B C 1
ATOM 2040 O O . ILE B 1 103 ? -12.18 -8.398 1.542 1 98.81 103 ILE B O 1
ATOM 2044 N N . LEU B 1 104 ? -10.594 -9.539 0.576 1 98.81 104 LEU B N 1
ATOM 2045 C CA . LEU B 1 104 ? -11.477 -10.516 -0.044 1 98.81 104 LEU B CA 1
ATOM 2046 C C . LEU B 1 104 ? -11.336 -11.883 0.622 1 98.81 104 LEU B C 1
ATOM 2048 O O . LEU B 1 104 ? -10.297 -12.531 0.495 1 98.81 104 LEU B O 1
ATOM 2052 N N . LEU B 1 105 ? -12.422 -12.367 1.252 1 98.5 105 LEU B N 1
ATOM 2053 C CA . LEU B 1 105 ? -12.352 -13.609 2.014 1 98.5 105 LEU B CA 1
ATOM 2054 C C . LEU B 1 105 ? -12.5 -14.82 1.097 1 98.5 105 LEU B C 1
ATOM 2056 O O . LEU B 1 105 ? -12.562 -14.672 -0.126 1 98.5 105 LEU B O 1
ATOM 2060 N N . GLY B 1 106 ? -12.539 -15.922 1.688 1 98.31 106 GLY B N 1
ATOM 2061 C CA . GLY B 1 106 ? -12.477 -17.188 0.966 1 98.31 106 GLY B CA 1
ATOM 2062 C C . GLY B 1 106 ? -13.625 -17.375 -0.005 1 98.31 106 GLY B C 1
ATOM 2063 O O . GLY B 1 106 ? -14.766 -17 0.291 1 98.31 106 GLY B O 1
ATOM 2064 N N . TYR B 1 107 ? -13.32 -17.875 -1.174 1 98.56 107 TYR B N 1
ATOM 2065 C CA . TYR B 1 107 ? -14.281 -18.375 -2.15 1 98.56 107 TYR B CA 1
ATOM 2066 C C . TYR B 1 107 ? -15.055 -17.234 -2.795 1 98.56 107 TYR B C 1
ATOM 2068 O O . TYR B 1 107 ? -16.094 -17.469 -3.436 1 98.56 107 TYR B O 1
ATOM 2076 N N . THR B 1 108 ? -14.656 -16.031 -2.578 1 98.81 108 THR B N 1
ATOM 2077 C CA . THR B 1 108 ? -15.328 -14.914 -3.236 1 98.81 108 THR B CA 1
ATOM 2078 C C . THR B 1 108 ? -15.086 -14.953 -4.742 1 98.81 108 THR B C 1
ATOM 2080 O O . THR B 1 108 ? -14.039 -15.422 -5.195 1 98.81 108 THR B O 1
ATOM 2083 N N . GLU B 1 109 ? -16.047 -14.508 -5.488 1 98.94 109 GLU B N 1
ATOM 2084 C CA . GLU B 1 109 ? -15.984 -14.391 -6.941 1 98.94 109 GLU B CA 1
ATOM 2085 C C . GLU B 1 109 ? -16.297 -12.969 -7.395 1 98.94 109 GLU B C 1
ATOM 2087 O O . GLU B 1 109 ? -17.438 -12.516 -7.277 1 98.94 109 GLU B O 1
ATOM 2092 N N . ILE B 1 110 ? -15.328 -12.328 -7.934 1 98.94 110 ILE B N 1
ATOM 2093 C CA . ILE B 1 110 ? -15.492 -10.961 -8.43 1 98.94 110 ILE B CA 1
ATOM 2094 C C . ILE B 1 110 ? -15.57 -10.977 -9.953 1 98.94 110 ILE B C 1
ATOM 2096 O O . ILE B 1 110 ? -14.719 -11.562 -10.625 1 98.94 110 ILE B O 1
ATOM 2100 N N . GLY B 1 111 ? -16.547 -10.312 -10.539 1 98.88 111 GLY B N 1
ATOM 2101 C CA . GLY B 1 111 ? -16.75 -10.281 -11.977 1 98.88 111 GLY B CA 1
ATOM 2102 C C . GLY B 1 111 ? -15.773 -9.367 -12.688 1 98.88 111 GLY B C 1
ATOM 2103 O O . GLY B 1 111 ? -14.828 -8.859 -12.078 1 98.88 111 GLY B O 1
ATOM 2104 N N . ASP B 1 112 ? -16.016 -9.227 -14.062 1 98.94 112 ASP B N 1
ATOM 2105 C CA . ASP B 1 112 ? -15.242 -8.297 -14.883 1 98.94 112 ASP B CA 1
ATOM 2106 C C . ASP B 1 112 ? -15.703 -6.859 -14.664 1 98.94 112 ASP B C 1
ATOM 2108 O O . ASP B 1 112 ? -16.859 -6.617 -14.32 1 98.94 112 ASP B O 1
ATOM 2112 N N . ASN B 1 113 ? -14.773 -5.961 -14.875 1 98.88 113 ASN B N 1
ATOM 2113 C CA . ASN B 1 113 ? -15.109 -4.543 -14.859 1 98.88 113 ASN B CA 1
ATOM 2114 C C . ASN B 1 113 ? -15.742 -4.137 -13.531 1 98.88 113 ASN B C 1
ATOM 2116 O O . ASN B 1 113 ? -16.812 -3.527 -13.5 1 98.88 113 ASN B O 1
ATOM 2120 N N . CYS B 1 114 ? -15.039 -4.398 -12.445 1 98.94 114 CYS B N 1
ATOM 2121 C CA . CYS B 1 114 ? -15.531 -4.047 -11.117 1 98.94 114 CYS B CA 1
ATOM 2122 C C . CYS B 1 114 ? -14.562 -3.117 -10.398 1 98.94 114 CYS B C 1
ATOM 2124 O O . CYS B 1 114 ? -13.375 -3.078 -10.727 1 98.94 114 CYS B O 1
ATOM 2126 N N . ILE B 1 115 ? -15.07 -2.365 -9.508 1 98.94 115 ILE B N 1
ATOM 2127 C CA . ILE B 1 115 ? -14.297 -1.625 -8.523 1 98.94 115 ILE B CA 1
ATOM 2128 C C . ILE B 1 115 ? -14.695 -2.062 -7.113 1 98.94 115 ILE B C 1
ATOM 2130 O O . ILE B 1 115 ? -15.852 -1.892 -6.711 1 98.94 115 ILE B O 1
ATOM 2134 N N . ILE B 1 116 ? -13.789 -2.66 -6.402 1 98.81 116 ILE B N 1
ATOM 2135 C CA . ILE B 1 116 ? -13.93 -2.859 -4.965 1 98.81 116 ILE B CA 1
ATOM 2136 C C . ILE B 1 116 ? -13.25 -1.712 -4.215 1 98.81 116 ILE B C 1
ATOM 2138 O O . ILE B 1 116 ? -12.031 -1.546 -4.297 1 98.81 116 ILE B O 1
ATOM 2142 N N . GLY B 1 117 ? -13.961 -0.997 -3.539 1 98.38 117 GLY B N 1
ATOM 2143 C CA . GLY B 1 117 ? -13.461 0.206 -2.893 1 98.38 117 GLY B CA 1
ATOM 2144 C C . GLY B 1 117 ? -12.383 -0.076 -1.865 1 98.38 117 GLY B C 1
ATOM 2145 O O . GLY B 1 117 ? -12.297 -1.183 -1.329 1 98.38 117 GLY B O 1
ATOM 2146 N N . ALA B 1 118 ? -11.586 0.945 -1.618 1 98.44 118 ALA B N 1
ATOM 2147 C CA . ALA B 1 118 ? -10.523 0.841 -0.615 1 98.44 118 ALA B CA 1
ATOM 2148 C C . ALA B 1 118 ? -11.094 0.447 0.744 1 98.44 118 ALA B C 1
ATOM 2150 O O . ALA B 1 118 ? -12.164 0.924 1.139 1 98.44 118 ALA B O 1
ATOM 2151 N N . GLY B 1 119 ? -10.352 -0.471 1.433 1 98.12 119 GLY B N 1
ATOM 2152 C CA . GLY B 1 119 ? -10.719 -0.856 2.789 1 98.12 119 GLY B CA 1
ATOM 2153 C C . GLY B 1 119 ? -11.969 -1.707 2.854 1 98.12 119 GLY B C 1
ATOM 2154 O O . GLY B 1 119 ? -12.438 -2.043 3.941 1 98.12 119 GLY B O 1
ATOM 2155 N N . SER B 1 120 ? -12.531 -2.092 1.74 1 98.38 120 SER B N 1
ATOM 2156 C CA . SER B 1 120 ? -13.766 -2.877 1.727 1 98.38 120 SER B CA 1
ATOM 2157 C C . SER B 1 120 ? -13.508 -4.309 2.189 1 98.38 120 SER B C 1
ATOM 2159 O O . SER B 1 120 ? -12.398 -4.824 2.045 1 98.38 120 SER B O 1
ATOM 2161 N N . LEU B 1 121 ? -14.539 -4.91 2.732 1 98.56 121 LEU B N 1
ATOM 2162 C CA . LEU B 1 121 ? -14.516 -6.316 3.119 1 98.56 121 LEU B CA 1
ATOM 2163 C C . LEU B 1 121 ? -15.547 -7.117 2.33 1 98.56 121 LEU B C 1
ATOM 2165 O O . LEU B 1 121 ? -16.75 -6.898 2.479 1 98.56 121 LEU B O 1
ATOM 2169 N N . ILE B 1 122 ? -15.078 -7.969 1.479 1 98.69 122 ILE B N 1
ATOM 2170 C CA . ILE B 1 122 ? -15.961 -8.914 0.798 1 98.69 122 ILE B CA 1
ATOM 2171 C C . ILE B 1 122 ? -15.992 -10.234 1.569 1 98.69 122 ILE B C 1
ATOM 2173 O O . ILE B 1 122 ? -14.977 -10.914 1.697 1 98.69 122 ILE B O 1
ATOM 2177 N N . THR B 1 123 ? -17.172 -10.633 1.999 1 98.38 123 THR B N 1
ATOM 2178 C CA . THR B 1 123 ? -17.281 -11.766 2.908 1 98.38 123 THR B CA 1
ATOM 2179 C C . THR B 1 123 ? -17.266 -13.086 2.133 1 98.38 123 THR B C 1
ATOM 2181 O O . THR B 1 123 ? -17.406 -13.094 0.909 1 98.38 123 THR B O 1
ATOM 2184 N N . GLN B 1 124 ? -17.094 -14.102 2.865 1 98.25 124 GLN B N 1
ATOM 2185 C CA . GLN B 1 124 ? -16.891 -15.43 2.293 1 98.25 124 GLN B CA 1
ATOM 2186 C C . GLN B 1 124 ? -18 -15.789 1.319 1 98.25 124 GLN B C 1
ATOM 2188 O O . GLN B 1 124 ? -19.172 -15.523 1.587 1 98.25 124 GLN B O 1
ATOM 2193 N N . HIS B 1 125 ? -17.703 -16.344 0.178 1 98.44 125 HIS B N 1
ATOM 2194 C CA . HIS B 1 125 ? -18.578 -16.922 -0.834 1 98.44 125 HIS B CA 1
ATOM 2195 C C . HIS B 1 125 ? -19.359 -15.844 -1.576 1 98.44 125 HIS B C 1
ATOM 2197 O O . HIS B 1 125 ? -20.172 -16.156 -2.457 1 98.44 125 HIS B O 1
ATOM 2203 N N . LYS B 1 126 ? -19.188 -14.602 -1.222 1 98.5 126 LYS B N 1
ATOM 2204 C CA . LYS B 1 126 ? -19.906 -13.516 -1.898 1 98.5 126 LYS B CA 1
ATOM 2205 C C . LYS B 1 126 ? -19.547 -13.469 -3.381 1 98.5 126 LYS B C 1
ATOM 2207 O O . LYS B 1 126 ? -18.375 -13.609 -3.75 1 98.5 126 LYS B O 1
ATOM 2212 N N . LYS B 1 127 ? -20.562 -13.258 -4.223 1 98.81 127 LYS B N 1
ATOM 2213 C CA . LYS B 1 127 ? -20.391 -13.109 -5.668 1 98.81 127 LYS B CA 1
ATOM 2214 C C . LYS B 1 127 ? -20.734 -11.695 -6.117 1 98.81 127 LYS B C 1
ATOM 2216 O O . LYS B 1 127 ? -21.828 -11.195 -5.844 1 98.81 127 LYS B O 1
ATOM 2221 N N . ILE B 1 128 ? -19.844 -11.023 -6.777 1 98.88 128 ILE B N 1
ATOM 2222 C CA . ILE B 1 128 ? -20.031 -9.68 -7.309 1 98.88 128 ILE B CA 1
ATOM 2223 C C . ILE B 1 128 ? -20.172 -9.742 -8.828 1 98.88 128 ILE B C 1
ATOM 2225 O O . ILE B 1 128 ? -19.266 -10.195 -9.531 1 98.88 128 ILE B O 1
ATOM 2229 N N . PRO B 1 129 ? -21.297 -9.297 -9.383 1 98.75 129 PRO B N 1
ATOM 2230 C CA . PRO B 1 129 ? -21.484 -9.359 -10.836 1 98.75 129 PRO B CA 1
ATOM 2231 C C . PRO B 1 129 ? -20.594 -8.383 -11.594 1 98.75 129 PRO B C 1
ATOM 2233 O O . PRO B 1 129 ? -20.031 -7.461 -10.992 1 98.75 129 PRO B O 1
ATOM 2236 N N . ASP B 1 130 ? -20.547 -8.602 -12.953 1 98.81 130 ASP B N 1
ATOM 2237 C CA . ASP B 1 130 ? -19.797 -7.699 -13.82 1 98.81 130 ASP B CA 1
ATOM 2238 C C . ASP B 1 130 ? -20.266 -6.258 -13.664 1 98.81 130 ASP B C 1
ATOM 2240 O O . ASP B 1 130 ? -21.422 -6.016 -13.289 1 98.81 130 ASP B O 1
ATOM 2244 N N . ASN B 1 131 ? -19.328 -5.332 -13.867 1 98.81 131 ASN B N 1
ATOM 2245 C CA . ASN B 1 131 ? -19.609 -3.904 -14 1 98.81 131 ASN B CA 1
ATOM 2246 C C . ASN B 1 131 ? -20.125 -3.307 -12.695 1 98.81 131 ASN B C 1
ATOM 2248 O O . ASN B 1 131 ? -21 -2.439 -12.711 1 98.81 131 ASN B O 1
ATOM 2252 N N . SER B 1 132 ? -19.594 -3.754 -11.547 1 98.81 132 SER B N 1
ATOM 2253 C CA . SER B 1 132 ? -20.109 -3.326 -10.25 1 98.81 132 SER B CA 1
ATOM 2254 C C . SER B 1 132 ? -19.109 -2.422 -9.531 1 98.81 132 SER B C 1
ATOM 2256 O O . SER B 1 132 ? -17.906 -2.662 -9.578 1 98.81 132 SER B O 1
ATOM 2258 N N . ILE B 1 133 ? -19.609 -1.436 -8.898 1 98.69 133 ILE B N 1
ATOM 2259 C CA . ILE B 1 133 ? -18.875 -0.714 -7.863 1 98.69 133 ILE B CA 1
ATOM 2260 C C . ILE B 1 133 ? -19.359 -1.151 -6.48 1 98.69 133 ILE B C 1
ATOM 2262 O O . ILE B 1 133 ? -20.562 -1.098 -6.191 1 98.69 133 ILE B O 1
ATOM 2266 N N . VAL B 1 134 ? -18.391 -1.592 -5.684 1 98.38 134 VAL B N 1
ATOM 2267 C CA . VAL B 1 134 ? -18.688 -2.162 -4.379 1 98.38 134 VAL B CA 1
ATOM 2268 C C . VAL B 1 134 ? -17.859 -1.466 -3.303 1 98.38 134 VAL B C 1
ATOM 2270 O O . VAL B 1 134 ? -16.672 -1.211 -3.498 1 98.38 134 VAL B O 1
ATOM 2273 N N . TYR B 1 135 ? -18.391 -1.062 -2.273 1 96.56 135 TYR B N 1
ATOM 2274 C CA . TYR B 1 135 ? -17.578 -0.563 -1.173 1 96.56 135 TYR B CA 1
ATOM 2275 C C . TYR B 1 135 ? -18.266 -0.793 0.167 1 96.56 135 TYR B C 1
ATOM 2277 O O . TYR B 1 135 ? -19.469 -1.049 0.217 1 96.56 135 TYR B O 1
ATOM 2285 N N . GLY B 1 136 ? -17.375 -0.894 1.252 1 95.31 136 GLY B N 1
ATOM 2286 C CA . GLY B 1 136 ? -17.875 -0.961 2.617 1 95.31 136 GLY B CA 1
ATOM 2287 C C . GLY B 1 136 ? -17.375 -2.182 3.371 1 95.31 136 GLY B C 1
ATOM 2288 O O . GLY B 1 136 ? -16.75 -3.062 2.791 1 95.31 136 GLY B O 1
ATOM 2289 N N . ASN B 1 137 ? -17.688 -2.166 4.695 1 93.38 137 ASN B N 1
ATOM 2290 C CA . ASN B 1 137 ? -17.359 -3.262 5.598 1 93.38 137 ASN B CA 1
ATOM 2291 C C . ASN B 1 137 ? -18.5 -3.58 6.547 1 93.38 137 ASN B C 1
ATOM 2293 O O . ASN B 1 137 ? -18.688 -2.904 7.562 1 93.38 137 ASN B O 1
ATOM 2297 N N . PRO B 1 138 ? -19.359 -4.492 6.223 1 92.56 138 PRO B N 1
ATOM 2298 C CA . PRO B 1 138 ? -19.297 -5.336 5.027 1 92.56 138 PRO B CA 1
ATOM 2299 C C . PRO B 1 138 ? -19.656 -4.582 3.752 1 92.56 138 PRO B C 1
ATOM 2301 O O . PRO B 1 138 ? -20.391 -3.596 3.803 1 92.56 138 PRO B O 1
ATOM 2304 N N . ALA B 1 139 ? -19.188 -5.047 2.662 1 96.12 139 ALA B N 1
ATOM 2305 C CA . ALA B 1 139 ? -19.297 -4.332 1.393 1 96.12 139 ALA B CA 1
ATOM 2306 C C . ALA B 1 139 ? -20.703 -4.5 0.796 1 96.12 139 ALA B C 1
ATOM 2308 O O . ALA B 1 139 ? -21.328 -5.543 0.973 1 96.12 139 ALA B O 1
ATOM 2309 N N . LYS B 1 140 ? -21.094 -3.492 0.105 1 97.25 140 LYS B N 1
ATOM 2310 C CA . LYS B 1 140 ? -22.359 -3.506 -0.638 1 97.25 140 LYS B CA 1
ATOM 2311 C C . LYS B 1 140 ? -22.156 -3.029 -2.074 1 97.25 140 LYS B C 1
ATOM 2313 O O . LYS B 1 140 ? -21.281 -2.189 -2.338 1 97.25 140 LYS B O 1
ATOM 2318 N N . ILE B 1 141 ? -22.969 -3.605 -2.965 1 97.81 141 ILE B N 1
ATOM 2319 C CA . ILE B 1 141 ? -23 -3.113 -4.34 1 97.81 141 ILE B CA 1
ATOM 2320 C C . ILE B 1 141 ? -23.672 -1.742 -4.383 1 97.81 141 ILE B C 1
ATOM 2322 O O . ILE B 1 141 ? -24.812 -1.591 -3.953 1 97.81 141 ILE B O 1
ATOM 2326 N N . ILE B 1 142 ? -23.062 -0.77 -4.926 1 97.94 142 ILE B N 1
ATOM 2327 C CA . ILE B 1 142 ? -23.562 0.602 -4.906 1 97.94 142 ILE B CA 1
ATOM 2328 C C . ILE B 1 142 ? -24.266 0.915 -6.223 1 97.94 142 ILE B C 1
ATOM 2330 O O . ILE B 1 142 ? -25.391 1.405 -6.227 1 97.94 142 ILE B O 1
ATOM 2334 N N . ARG B 1 143 ? -23.625 0.671 -7.316 1 97.75 143 ARG B N 1
ATOM 2335 C CA . ARG B 1 143 ? -24.156 0.906 -8.656 1 97.75 143 ARG B CA 1
ATOM 2336 C C . ARG B 1 143 ? -23.297 0.231 -9.719 1 97.75 143 ARG B C 1
ATOM 2338 O O . ARG B 1 143 ? -22.25 -0.347 -9.398 1 97.75 143 ARG B O 1
ATOM 2345 N N . ALA B 1 144 ? -23.75 0.355 -10.984 1 98.06 144 ALA B N 1
ATOM 2346 C CA . ALA B 1 144 ? -22.953 -0.151 -12.102 1 98.06 144 ALA B CA 1
ATOM 2347 C C . ALA B 1 144 ? -21.953 0.888 -12.578 1 98.06 144 ALA B C 1
ATOM 2349 O O . ALA B 1 144 ? -22.188 2.094 -12.461 1 98.06 144 ALA B O 1
ATOM 2350 N N . LEU B 1 145 ? -20.891 0.402 -13.141 1 98.56 145 LEU B N 1
ATOM 2351 C CA . LEU B 1 145 ? -19.906 1.292 -13.742 1 98.56 145 LEU B CA 1
ATOM 2352 C C . LEU B 1 145 ? -20.422 1.845 -15.07 1 98.56 145 LEU B C 1
ATOM 2354 O O . LEU B 1 145 ? -21.078 1.137 -15.828 1 98.56 145 LEU B O 1
ATOM 2358 N N . ARG B 1 146 ? -20.062 3.078 -15.242 1 98.12 146 ARG B N 1
ATOM 2359 C CA . ARG B 1 146 ? -20.281 3.684 -16.547 1 98.12 146 ARG B CA 1
ATOM 2360 C C . ARG B 1 146 ? -19.203 3.244 -17.531 1 98.12 146 ARG B C 1
ATOM 2362 O O . ARG B 1 146 ? -18.141 2.758 -17.141 1 98.12 146 ARG B O 1
ATOM 2369 N N . ASP B 1 147 ? -19.469 3.369 -18.844 1 97.94 147 ASP B N 1
ATOM 2370 C CA . ASP B 1 147 ? -18.531 2.967 -19.891 1 97.94 147 ASP B CA 1
ATOM 2371 C C . ASP B 1 147 ? -17.203 3.695 -19.734 1 97.94 147 ASP B C 1
ATOM 2373 O O . ASP B 1 147 ? -16.141 3.107 -19.953 1 97.94 147 ASP B O 1
ATOM 2377 N N . ASP B 1 148 ? -17.281 4.965 -19.5 1 98.38 148 ASP B N 1
ATOM 2378 C CA . ASP B 1 148 ? -16.047 5.742 -19.344 1 98.38 148 ASP B CA 1
ATOM 2379 C C . ASP B 1 148 ? -15.227 5.254 -18.156 1 98.38 148 ASP B C 1
ATOM 2381 O O . ASP B 1 148 ? -13.992 5.301 -18.188 1 98.38 148 ASP B O 1
ATOM 2385 N N . GLU B 1 149 ? -15.906 4.859 -17.109 1 98.19 149 GLU B N 1
ATOM 2386 C CA . GLU B 1 149 ? -15.219 4.289 -15.961 1 98.19 149 GLU B CA 1
ATOM 2387 C C . GLU B 1 149 ? -14.555 2.961 -16.312 1 98.19 149 GLU B C 1
ATOM 2389 O O . GLU B 1 149 ? -13.445 2.672 -15.852 1 98.19 149 GLU B O 1
ATOM 2394 N N . ILE B 1 150 ? -15.164 2.195 -17.047 1 98.5 150 ILE B N 1
ATOM 2395 C CA . ILE B 1 150 ? -14.625 0.916 -17.5 1 98.5 150 ILE B CA 1
ATOM 2396 C C . ILE B 1 150 ? -13.375 1.15 -18.344 1 98.5 150 ILE B C 1
ATOM 2398 O O . ILE B 1 150 ? -12.359 0.475 -18.172 1 98.5 150 ILE B O 1
ATOM 2402 N N . GLU B 1 151 ? -13.5 2.047 -19.203 1 98.38 151 GLU B N 1
ATOM 2403 C CA . GLU B 1 151 ? -12.352 2.398 -20.031 1 98.38 151 GLU B CA 1
ATOM 2404 C C . GLU B 1 151 ? -11.203 2.922 -19.172 1 98.38 151 GLU B C 1
ATOM 2406 O O . GLU B 1 151 ? -10.039 2.613 -19.438 1 98.38 151 GLU B O 1
ATOM 2411 N N . ALA B 1 152 ? -11.492 3.697 -18.203 1 98.44 152 ALA B N 1
ATOM 2412 C CA . ALA B 1 152 ? -10.484 4.254 -17.312 1 98.44 152 ALA B CA 1
ATOM 2413 C C . ALA B 1 152 ? -9.742 3.146 -16.562 1 98.44 152 ALA B C 1
ATOM 2415 O O . ALA B 1 152 ? -8.539 3.268 -16.297 1 98.44 152 ALA B O 1
ATOM 2416 N N . LEU B 1 153 ? -10.445 2.135 -16.203 1 98.5 153 LEU B N 1
ATOM 2417 C CA . LEU B 1 153 ? -9.812 0.988 -15.562 1 98.5 153 LEU B CA 1
ATOM 2418 C C . LEU B 1 153 ? -8.742 0.376 -16.469 1 98.5 153 LEU B C 1
ATOM 2420 O O . LEU B 1 153 ? -7.637 0.079 -16.016 1 98.5 153 LEU B O 1
ATOM 2424 N N . ARG B 1 154 ? -9.133 0.219 -17.672 1 98 154 ARG B N 1
ATOM 2425 C CA . ARG B 1 154 ? -8.203 -0.365 -18.641 1 98 154 ARG B CA 1
ATOM 2426 C C . ARG B 1 154 ? -6.977 0.521 -18.828 1 98 154 ARG B C 1
ATOM 2428 O O . ARG B 1 154 ? -5.844 0.03 -18.844 1 98 154 ARG B O 1
ATOM 2435 N N . GLU B 1 155 ? -7.195 1.718 -19 1 98.38 155 GLU B N 1
ATOM 2436 C CA . GLU B 1 155 ? -6.098 2.67 -19.156 1 98.38 155 GLU B CA 1
ATOM 2437 C C . GLU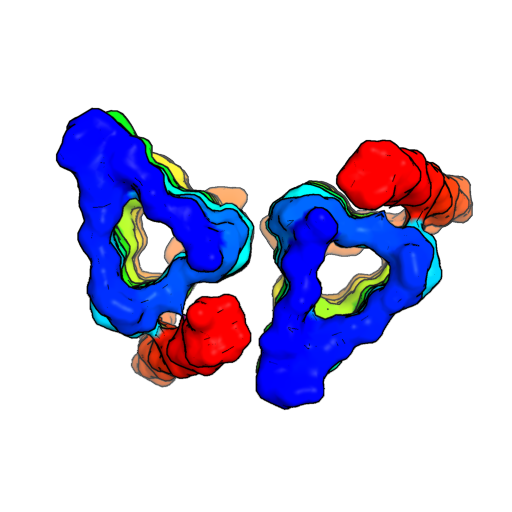 B 1 155 ? -5.176 2.66 -17.938 1 98.38 155 GLU B C 1
ATOM 2439 O O . GLU B 1 155 ? -3.957 2.771 -18.078 1 98.38 155 GLU B O 1
ATOM 2444 N N . SER B 1 156 ? -5.73 2.598 -16.766 1 98.19 156 SER B N 1
ATOM 2445 C CA . SER B 1 156 ? -4.941 2.551 -15.531 1 98.19 156 SER B CA 1
ATOM 2446 C C . SER B 1 156 ? -4.062 1.307 -15.492 1 98.19 156 SER B C 1
ATOM 2448 O O . SER B 1 156 ? -2.887 1.382 -15.125 1 98.19 156 SER B O 1
ATOM 2450 N N . ALA B 1 157 ? -4.602 0.219 -15.844 1 98.5 157 ALA B N 1
ATOM 2451 C CA . ALA B 1 157 ? -3.832 -1.022 -15.867 1 98.5 157 ALA B CA 1
ATOM 2452 C C . ALA B 1 157 ? -2.662 -0.923 -16.844 1 98.5 157 ALA B C 1
ATOM 2454 O O . ALA B 1 157 ? -1.558 -1.384 -16.547 1 98.5 157 ALA B O 1
ATOM 2455 N N . LEU B 1 158 ? -2.93 -0.369 -17.969 1 98.56 158 LEU B N 1
ATOM 2456 C CA . LEU B 1 158 ? -1.873 -0.204 -18.969 1 98.56 158 LEU B CA 1
ATOM 2457 C C . LEU B 1 158 ? -0.79 0.739 -18.453 1 98.56 158 LEU B C 1
ATOM 2459 O O . LEU B 1 158 ? 0.398 0.52 -18.703 1 98.56 158 LEU B O 1
ATOM 2463 N N . ALA B 1 159 ? -1.169 1.796 -17.812 1 98 159 ALA B N 1
ATOM 2464 C CA . ALA B 1 159 ? -0.207 2.721 -17.203 1 98 159 ALA B CA 1
ATOM 2465 C C . ALA B 1 159 ? 0.665 2.014 -16.172 1 98 159 ALA B C 1
ATOM 2467 O O . ALA B 1 159 ? 1.863 2.285 -16.078 1 98 159 ALA B O 1
ATOM 2468 N N . HIS B 1 160 ? 0.076 1.165 -15.344 1 97.81 160 HIS B N 1
ATOM 2469 C CA . HIS B 1 160 ? 0.838 0.395 -14.367 1 97.81 160 HIS B CA 1
ATOM 2470 C C . HIS B 1 160 ? 1.826 -0.541 -15.055 1 97.81 160 HIS B C 1
ATOM 2472 O O . HIS B 1 160 ? 2.934 -0.757 -14.555 1 97.81 160 HIS B O 1
ATOM 2478 N N . ALA B 1 161 ? 1.43 -1.097 -16.156 1 98.5 161 ALA B N 1
ATOM 2479 C CA . ALA B 1 161 ? 2.338 -1.95 -16.906 1 98.5 161 ALA B CA 1
ATOM 2480 C C . ALA B 1 161 ? 3.531 -1.153 -17.438 1 98.5 161 ALA B C 1
ATOM 2482 O O . ALA B 1 161 ? 4.664 -1.644 -17.422 1 98.5 161 ALA B O 1
ATOM 2483 N N . GLU B 1 162 ? 3.258 -0.011 -17.875 1 97.94 162 GLU B N 1
ATOM 2484 C CA . GLU B 1 162 ? 4.34 0.855 -18.344 1 97.94 162 GLU B CA 1
ATOM 2485 C C . GLU B 1 162 ? 5.285 1.21 -17.188 1 97.94 162 GLU B C 1
ATOM 2487 O O . GLU B 1 162 ? 6.508 1.207 -17.359 1 97.94 162 GLU B O 1
ATOM 2492 N N . LEU B 1 163 ? 4.75 1.562 -16.094 1 97.06 163 LEU B N 1
ATOM 2493 C CA . LEU B 1 163 ? 5.551 1.857 -14.914 1 97.06 163 LEU B CA 1
ATOM 2494 C C . LEU B 1 163 ? 6.434 0.669 -14.547 1 97.06 163 LEU B C 1
ATOM 2496 O O . LEU B 1 163 ? 7.617 0.839 -14.25 1 97.06 163 LEU B O 1
ATOM 2500 N N . ALA B 1 164 ? 5.832 -0.491 -14.555 1 97.75 164 ALA B N 1
ATOM 2501 C CA . ALA B 1 164 ? 6.562 -1.71 -14.219 1 97.75 164 ALA B CA 1
ATOM 2502 C C . ALA B 1 164 ? 7.727 -1.931 -15.18 1 97.75 164 ALA B C 1
ATOM 2504 O O . ALA B 1 164 ? 8.82 -2.326 -14.766 1 97.75 164 ALA B O 1
ATOM 2505 N N . ARG B 1 165 ? 7.461 -1.69 -16.422 1 97.06 165 ARG B N 1
ATOM 2506 C CA . ARG B 1 165 ? 8.523 -1.821 -17.422 1 97.06 165 ARG B CA 1
ATOM 2507 C C . ARG B 1 165 ? 9.68 -0.875 -17.109 1 97.06 165 ARG B C 1
ATOM 2509 O O . ARG B 1 165 ? 10.844 -1.26 -17.219 1 97.06 165 ARG B O 1
ATOM 2516 N N . ALA B 1 166 ? 9.375 0.295 -16.766 1 96.19 166 ALA B N 1
ATOM 2517 C CA . ALA B 1 166 ? 10.398 1.287 -16.438 1 96.19 166 ALA B CA 1
ATOM 2518 C C . ALA B 1 166 ? 11.203 0.857 -15.211 1 96.19 166 ALA B C 1
ATOM 2520 O O . ALA B 1 166 ? 12.43 0.977 -15.195 1 96.19 166 ALA B O 1
ATOM 2521 N N . TYR B 1 167 ? 10.516 0.41 -14.195 1 96 167 TYR B N 1
ATOM 2522 C CA . TYR B 1 167 ? 11.188 -0.053 -12.984 1 96 167 TYR B CA 1
ATOM 2523 C C . TYR B 1 167 ? 12.086 -1.249 -13.289 1 96 167 TYR B C 1
ATOM 2525 O O . TYR B 1 167 ? 13.195 -1.354 -12.758 1 96 167 TYR B O 1
ATOM 2533 N N . LYS B 1 168 ? 11.523 -2.113 -14.078 1 95.56 168 LYS B N 1
ATOM 2534 C CA . LYS B 1 168 ? 12.312 -3.291 -14.43 1 95.56 168 LYS B CA 1
ATOM 2535 C C . LYS B 1 168 ? 13.633 -2.893 -15.094 1 95.56 168 LYS B C 1
ATOM 2537 O O . LYS B 1 168 ? 14.68 -3.445 -14.773 1 95.56 168 LYS B O 1
ATOM 2542 N N . ALA B 1 169 ? 13.625 -1.952 -15.922 1 93.25 169 ALA B N 1
ATOM 2543 C CA . ALA B 1 169 ? 14.797 -1.484 -16.656 1 93.25 169 ALA B CA 1
ATOM 2544 C C . ALA B 1 169 ? 15.789 -0.805 -15.711 1 93.25 169 ALA B C 1
ATOM 2546 O O . ALA B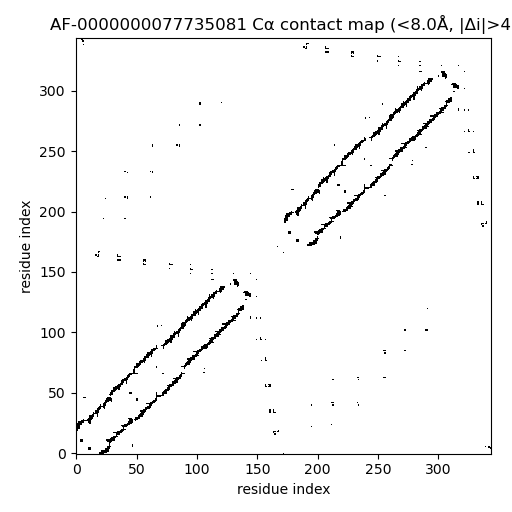 1 169 ? 17 -0.903 -15.898 1 93.25 169 ALA B O 1
ATOM 2547 N N . GLU B 1 170 ? 15.32 -0.214 -14.703 1 89.75 170 GLU B N 1
ATOM 2548 C CA . GLU B 1 170 ? 16.156 0.618 -13.844 1 89.75 170 GLU B CA 1
ATOM 2549 C C . GLU B 1 170 ? 16.672 -0.174 -12.648 1 89.75 170 GLU B C 1
ATOM 2551 O O . GLU B 1 170 ? 17.766 0.097 -12.141 1 89.75 170 GLU B O 1
ATOM 2556 N N . VAL B 1 171 ? 15.898 -1.069 -12.172 1 83.94 171 VAL B N 1
ATOM 2557 C CA . VAL B 1 171 ? 16.188 -1.703 -10.891 1 83.94 171 VAL B CA 1
ATOM 2558 C C . VAL B 1 171 ? 16.781 -3.094 -11.117 1 83.94 171 VAL B C 1
ATOM 2560 O O . VAL B 1 171 ? 17.562 -3.584 -10.305 1 83.94 171 VAL B O 1
ATOM 2563 N N . LEU B 1 172 ? 16.281 -3.748 -12.102 1 79.44 172 LEU B N 1
ATOM 2564 C CA . LEU B 1 172 ? 16.719 -5.117 -12.352 1 79.44 172 LEU B CA 1
ATOM 2565 C C . LEU B 1 172 ? 17.656 -5.172 -13.562 1 79.44 172 LEU B C 1
ATOM 2567 O O . LEU B 1 172 ? 18.625 -5.922 -13.562 1 79.44 172 LEU B O 1
#

pLDDT: mean 97.75, std 2.66, range [77.69, 98.94]

Radius of gyration: 19.59 Å; Cα contacts (8 Å, |Δi|>4): 1135; chains: 2; bounding box: 48×50×48 Å

Sequence (344 aa):
MGLMIPYKGKRPKVDPSVFIAPTACVAGNVTIGRDSSIWFGAVVRGDFQPIQIGRCTNVQDNATIHVMGDCPLSIGSHVIIGHNAIIHSRTIGSNTLIGMGAILLGYTEIGDNCIIGAGSLITQHKKIPDNSIVYGNPAKIIRALRDDEIEALRESALAHAELARAYKAEVLMGLMIPYKGKRPKVDPSVFIAPTACVAGNVTIGRDSSIWFGAVVRGDFQPIQIGRCTNVQDNATIHVMGDCPLSIGSHVIIGHNAIIHSRTIGSNTLIGMGAILLGYTEIGDNCIIGAGSLITQHKKIPDNSIVYGNPAKIIRALRDDEIEALRESALAHAELARAYKAEVL

Organism: NCBI:txid416586

Secondary structure (DSSP, 8-state):
--EEE-BTTB--EE-TT-EE-TT-EEEEEEEE-TT-EE-TT-EEEEEEEEEEE-SS-EE-TT-EEE-BTTB-EEE-SS-EE-TT-EE--SEE-SS-EEPTT-EE-TT-EE-SS-EEPTT-EEPTT-EE-TTEEEEETTEEEEEEPPHHHHHHHHHHHHHHHHHHHHHHHHH-/--EEE-BTTB--EE-TT-EE-TT-EEEEEEEE-TT-EE-TT-EEEEEEEEEEE-TT-EE-TT-EEE--SS--EEE-SS-EE-TT-EE--SEE-SS-EE-TT-EE-TT-EE-SS-EEPTT-EEPTT-EE-TTEEEEETTEEEEEEPPHHHHHHHHHHHHHHHHHHHHHHHHH-